Protein AF-A0A7S4DJR7-F1 (afdb_monomer_lite)

pLDDT: mean 87.4, std 15.05, range [37.25, 98.75]

Foldseek 3Di:
DVCLQPFLLVQFLAADALADWDPVQVVCVVQWAFWKAALVGDIDFDDDFRFFQDWDADPPPGGIFGDRPSDGDPSMGRAVCQDRGTRTTHNDDIPTDGFDQAAFLVVNLVCLQDADQLGTNLLSLLSLLVSLVSNLNNLVVQVVVDPCSLVVSLVSNQSRDDVVRDDDDSVCRNVRSVSNNVSSLVSNCVVLVDDNLLSVLLSVQLVCQVVVHDLVFPQDADPPQDPDDQPDDPPDPYNNDPVSSSSVSSCSCRRRNCSARPNVCNVVSSVVSCCVPPDDPPPPPPPPPDDD

Structure (mmCIF, N/CA/C/O backbone):
data_AF-A0A7S4DJR7-F1
#
_entry.id   AF-A0A7S4DJR7-F1
#
loop_
_atom_site.group_PDB
_atom_site.id
_atom_site.type_symbol
_atom_site.label_atom_id
_atom_site.label_alt_id
_atom_site.label_comp_id
_atom_site.label_asym_id
_atom_site.label_entity_id
_atom_site.label_seq_id
_atom_site.pdbx_PDB_ins_code
_atom_site.Cartn_x
_atom_site.Cartn_y
_atom_site.Cartn_z
_atom_site.occupancy
_atom_site.B_iso_or_equiv
_atom_site.auth_seq_id
_atom_site.auth_comp_id
_atom_site.auth_asym_id
_atom_site.auth_atom_id
_atom_site.pdbx_PDB_model_num
ATOM 1 N N . MET A 1 1 ? -0.165 -0.117 -12.582 1.00 87.81 1 MET A N 1
ATOM 2 C CA . MET A 1 1 ? 1.166 -0.100 -13.232 1.00 87.81 1 MET A CA 1
ATOM 3 C C . MET A 1 1 ? 1.195 0.709 -14.528 1.00 87.81 1 MET A C 1
ATOM 5 O O . MET A 1 1 ? 1.863 1.728 -14.527 1.00 87.81 1 MET A O 1
ATOM 9 N N . ARG A 1 2 ? 0.428 0.382 -15.587 1.00 90.50 2 ARG A N 1
ATOM 10 C CA . ARG A 1 2 ? 0.416 1.178 -16.845 1.00 90.50 2 ARG A CA 1
ATOM 11 C C . ARG A 1 2 ? 0.234 2.692 -16.640 1.00 90.50 2 ARG A C 1
ATOM 13 O O . ARG A 1 2 ? 0.967 3.467 -17.237 1.00 90.50 2 ARG A O 1
ATOM 20 N N . ARG A 1 3 ? -0.719 3.109 -15.795 1.00 91.31 3 ARG A N 1
ATOM 21 C CA . ARG A 1 3 ? -0.918 4.533 -15.463 1.00 91.31 3 ARG A CA 1
ATOM 22 C C . ARG A 1 3 ? 0.276 5.139 -14.725 1.00 91.31 3 ARG A C 1
ATOM 24 O O . ARG A 1 3 ? 0.690 6.219 -15.092 1.00 91.31 3 ARG A O 1
ATOM 31 N N . ALA A 1 4 ? 0.881 4.430 -13.773 1.00 93.12 4 ALA A N 1
ATOM 32 C CA . ALA A 1 4 ? 2.083 4.913 -13.084 1.00 93.12 4 ALA A CA 1
ATOM 33 C C . ALA A 1 4 ? 3.250 5.171 -14.058 1.00 93.12 4 ALA A C 1
ATOM 35 O O . ALA A 1 4 ? 3.977 6.139 -13.886 1.00 93.12 4 ALA A O 1
ATOM 36 N N . LEU A 1 5 ? 3.378 4.342 -15.102 1.00 94.12 5 LEU A N 1
ATOM 37 C CA . LEU A 1 5 ? 4.383 4.508 -16.154 1.00 94.12 5 LEU A CA 1
ATOM 38 C C . LEU A 1 5 ? 4.066 5.672 -17.108 1.00 94.12 5 LEU A C 1
ATOM 40 O O . LEU A 1 5 ? 4.930 6.495 -17.382 1.00 94.12 5 LEU A O 1
ATOM 44 N N . LEU A 1 6 ? 2.847 5.704 -17.659 1.00 92.81 6 LEU A N 1
ATOM 45 C CA . LEU A 1 6 ? 2.510 6.559 -18.809 1.00 92.81 6 LEU A CA 1
ATOM 46 C C . LEU A 1 6 ? 1.798 7.868 -18.440 1.00 92.81 6 LEU A C 1
ATOM 48 O O . LEU A 1 6 ? 1.832 8.812 -19.220 1.00 92.81 6 LEU A O 1
ATOM 52 N N . ALA A 1 7 ? 1.098 7.904 -17.307 1.00 92.31 7 ALA A N 1
ATOM 53 C CA . ALA A 1 7 ? 0.258 9.024 -16.883 1.00 92.31 7 ALA A CA 1
ATOM 54 C C . ALA A 1 7 ? 0.074 9.022 -15.347 1.00 92.31 7 ALA A C 1
ATOM 56 O O . ALA A 1 7 ? -1.042 8.812 -14.859 1.00 92.31 7 ALA A O 1
ATOM 57 N N . PRO A 1 8 ? 1.153 9.193 -14.555 1.00 93.44 8 PRO A N 1
ATOM 58 C CA . PRO A 1 8 ? 1.100 9.033 -13.098 1.00 93.44 8 PRO A CA 1
ATOM 59 C C . PRO A 1 8 ? 0.106 9.990 -12.424 1.00 93.44 8 PRO A C 1
ATOM 61 O O . PRO A 1 8 ? -0.529 9.608 -11.445 1.00 93.44 8 PRO A O 1
ATOM 64 N N . GLY A 1 9 ? -0.115 11.180 -12.990 1.00 92.00 9 GLY A N 1
ATOM 65 C CA . GLY A 1 9 ? -1.105 12.142 -12.493 1.00 92.00 9 GLY A CA 1
ATOM 66 C C . GLY A 1 9 ? -2.555 11.643 -12.521 1.00 92.00 9 GLY A C 1
ATOM 67 O O . GLY A 1 9 ? -3.356 12.073 -11.697 1.00 92.00 9 GLY A O 1
ATOM 68 N N . GLU A 1 10 ? -2.902 10.678 -13.383 1.00 91.50 10 GLU A N 1
ATOM 69 C CA . GLU A 1 10 ? -4.239 10.049 -13.395 1.00 91.50 10 GLU A CA 1
ATOM 70 C C . GLU A 1 10 ? -4.505 9.153 -12.172 1.00 91.50 10 GLU A C 1
ATOM 72 O O . GLU A 1 10 ? -5.607 8.620 -12.017 1.00 91.50 10 GLU A O 1
ATOM 77 N N . LEU A 1 11 ? -3.491 8.921 -11.333 1.00 92.12 11 LEU A N 1
ATOM 78 C CA . LEU A 1 11 ? -3.620 8.196 -10.070 1.00 92.12 11 LEU A CA 1
ATOM 79 C C . LEU A 1 11 ? -3.860 9.132 -8.875 1.00 92.12 11 LEU A C 1
ATOM 81 O O . LEU A 1 11 ? -4.014 8.643 -7.758 1.00 92.12 11 LEU A O 1
ATOM 85 N N . ALA A 1 12 ? -3.915 10.450 -9.084 1.00 93.81 12 ALA A N 1
ATOM 86 C CA . ALA A 1 12 ? -4.253 11.394 -8.026 1.00 93.81 12 ALA A CA 1
ATOM 87 C C . ALA A 1 12 ? -5.639 11.089 -7.428 1.00 93.81 12 ALA A C 1
ATOM 89 O O . ALA A 1 12 ? -6.604 10.807 -8.139 1.00 93.81 12 ALA A O 1
ATOM 90 N N . GLY A 1 13 ? -5.730 11.125 -6.102 1.00 92.44 13 GLY A N 1
ATOM 91 C CA . GLY A 1 13 ? -6.912 10.760 -5.323 1.00 92.44 13 GLY A CA 1
ATOM 92 C C . GLY A 1 13 ? -7.153 9.251 -5.190 1.00 92.44 13 GLY A C 1
ATOM 93 O O . GLY A 1 13 ? -8.129 8.853 -4.550 1.00 92.44 13 GLY A O 1
ATOM 94 N N . ALA A 1 14 ? -6.303 8.397 -5.763 1.00 93.19 14 ALA A N 1
ATOM 95 C CA . ALA A 1 14 ? -6.476 6.951 -5.698 1.00 93.19 14 ALA A CA 1
ATOM 96 C C . ALA A 1 14 ? -5.897 6.350 -4.406 1.00 93.19 14 ALA A C 1
ATOM 98 O O . ALA A 1 14 ? -4.896 6.815 -3.872 1.00 93.19 14 ALA A O 1
ATOM 99 N N . TYR A 1 15 ? -6.478 5.248 -3.950 1.00 93.75 15 TYR A N 1
ATOM 100 C CA . TYR A 1 15 ? -5.905 4.335 -2.969 1.00 93.75 15 TYR A CA 1
ATOM 101 C C . TYR A 1 15 ? -4.859 3.454 -3.655 1.00 93.75 15 TYR A C 1
ATOM 103 O O . TYR A 1 15 ? -5.161 2.375 -4.167 1.00 93.75 15 TYR A O 1
ATOM 111 N N . VAL A 1 16 ? -3.616 3.932 -3.711 1.00 95.06 16 VAL A N 1
ATOM 112 C CA . VAL A 1 16 ? -2.513 3.202 -4.350 1.00 95.06 16 VAL A CA 1
ATOM 113 C C . VAL A 1 16 ? -2.258 1.881 -3.594 1.00 95.06 16 VAL A C 1
ATOM 115 O O . VAL A 1 16 ? -2.338 1.862 -2.361 1.00 95.06 16 VAL A O 1
ATOM 118 N N . PRO A 1 17 ? -1.974 0.754 -4.281 1.00 94.75 17 PRO A N 1
ATOM 119 C CA . PRO A 1 17 ? -1.711 -0.515 -3.610 1.00 94.75 17 PRO A CA 1
ATOM 120 C C . PRO A 1 17 ? -0.482 -0.422 -2.711 1.00 94.75 17 PRO A C 1
ATOM 122 O O . PRO A 1 17 ? 0.442 0.342 -2.985 1.00 94.75 17 PRO A O 1
ATOM 125 N N . THR A 1 18 ? -0.444 -1.242 -1.666 1.00 96.12 18 THR A N 1
ATOM 126 C CA . THR A 1 18 ? 0.628 -1.343 -0.659 1.00 96.12 18 THR A CA 1
ATOM 127 C C . THR A 1 18 ? 0.881 -0.089 0.178 1.00 96.12 18 THR A C 1
ATOM 129 O O . THR A 1 18 ? 1.842 -0.058 0.951 1.00 96.12 18 THR A O 1
ATOM 132 N N . MET A 1 19 ? 0.020 0.923 0.051 1.00 96.31 19 MET A N 1
ATOM 133 C CA . MET A 1 19 ? -0.000 2.057 0.970 1.00 96.31 19 MET A CA 1
ATOM 134 C C . MET A 1 19 ? -0.631 1.649 2.311 1.00 96.31 19 MET A C 1
ATOM 136 O O . MET A 1 19 ? -1.427 0.693 2.335 1.00 96.31 19 MET A O 1
ATOM 140 N N . PRO A 1 20 ? -0.296 2.352 3.409 1.00 92.94 20 PRO A N 1
ATOM 141 C CA . PRO A 1 20 ? -0.935 2.162 4.707 1.00 92.94 20 PRO A CA 1
ATOM 142 C C . PRO A 1 20 ? -2.468 2.268 4.653 1.00 92.94 20 PRO A C 1
ATOM 144 O O . PRO A 1 20 ? -3.057 2.828 3.724 1.00 92.94 20 PRO A O 1
ATOM 147 N N . GLU A 1 21 ? -3.119 1.692 5.656 1.00 89.56 21 GLU A N 1
ATOM 148 C CA . GLU A 1 21 ? -4.566 1.766 5.865 1.00 89.56 21 GLU A CA 1
ATOM 149 C C . GLU A 1 21 ? -4.873 2.196 7.299 1.00 89.56 21 GLU A C 1
ATOM 151 O O . GLU A 1 21 ? -3.994 2.142 8.163 1.00 89.56 21 GLU A O 1
ATOM 156 N N . ASP A 1 22 ? -6.109 2.621 7.553 1.00 90.06 22 ASP A N 1
ATOM 157 C CA . ASP A 1 22 ? -6.560 2.919 8.910 1.00 90.06 22 ASP A CA 1
ATOM 158 C C . ASP A 1 22 ? -6.580 1.625 9.742 1.00 90.06 22 ASP A C 1
ATOM 160 O O . ASP A 1 22 ? -7.409 0.734 9.539 1.00 90.06 22 ASP A O 1
ATOM 164 N N . LEU A 1 23 ? -5.653 1.530 10.699 1.00 86.56 23 LEU A N 1
ATOM 165 C CA . LEU A 1 23 ? -5.504 0.364 11.567 1.00 86.56 23 LEU A CA 1
ATOM 166 C C . LEU A 1 23 ? -6.761 0.084 12.397 1.00 86.56 23 LEU A C 1
ATOM 168 O O . LEU A 1 23 ? -7.072 -1.082 12.632 1.00 86.56 23 LEU A O 1
ATOM 172 N N . ALA A 1 24 ? -7.506 1.114 12.811 1.00 86.56 24 ALA A N 1
ATOM 173 C CA . ALA A 1 24 ? -8.742 0.929 13.564 1.00 86.56 24 ALA A CA 1
ATOM 174 C C . ALA A 1 24 ? -9.834 0.334 12.668 1.00 86.56 24 ALA A C 1
ATOM 176 O O . ALA A 1 24 ? -10.533 -0.600 13.068 1.00 86.56 24 ALA A O 1
ATOM 177 N N . LYS A 1 25 ? -9.940 0.812 11.421 1.00 88.94 25 LYS A N 1
ATOM 178 C CA . LYS A 1 25 ? -10.882 0.250 10.446 1.00 88.94 25 LYS A CA 1
ATOM 179 C C . LYS A 1 25 ? -10.533 -1.193 10.073 1.00 88.94 25 LYS A C 1
ATOM 181 O O . LYS A 1 25 ? -11.422 -2.048 10.002 1.00 88.94 25 LYS A O 1
ATOM 186 N N . MET A 1 26 ? -9.247 -1.474 9.876 1.00 85.69 26 MET A N 1
ATOM 187 C CA . MET A 1 26 ? -8.741 -2.823 9.629 1.00 85.69 26 MET A CA 1
ATOM 188 C C . MET A 1 26 ? -9.075 -3.752 10.803 1.00 85.69 26 MET A C 1
ATOM 190 O O . MET A 1 26 ? -9.702 -4.793 10.606 1.00 85.69 26 MET A O 1
ATOM 194 N N . ALA A 1 27 ? -8.768 -3.334 12.033 1.00 86.25 27 ALA A N 1
ATOM 195 C CA . ALA A 1 27 ? -9.058 -4.108 13.235 1.00 86.25 27 ALA A CA 1
ATOM 196 C C . ALA A 1 27 ? -10.566 -4.352 13.420 1.00 86.25 27 ALA A C 1
ATOM 198 O O . ALA A 1 27 ? -10.966 -5.467 13.750 1.00 86.25 27 ALA A O 1
ATOM 199 N N . GLN A 1 28 ? -11.421 -3.362 13.134 1.00 87.75 28 GLN A N 1
ATOM 200 C CA . GLN A 1 28 ? -12.876 -3.543 13.135 1.00 87.75 28 GLN A CA 1
ATOM 201 C C . GLN A 1 28 ? -13.329 -4.612 12.136 1.00 87.75 28 GLN A C 1
ATOM 203 O O . GLN A 1 28 ? -14.254 -5.362 12.430 1.00 87.75 28 GLN A O 1
ATOM 208 N N . THR A 1 29 ? -12.715 -4.689 10.957 1.00 82.81 29 THR A N 1
ATOM 209 C CA . THR A 1 29 ? -13.115 -5.666 9.931 1.00 82.81 29 THR A CA 1
ATOM 210 C C . THR A 1 29 ? -12.884 -7.104 10.402 1.00 82.81 29 THR A C 1
ATOM 212 O O . THR A 1 29 ? -13.631 -8.003 10.026 1.00 82.81 29 THR A O 1
ATOM 215 N N . VAL A 1 30 ? -11.885 -7.314 11.265 1.00 81.62 30 VAL A N 1
ATOM 216 C CA . VAL A 1 30 ? -11.555 -8.628 11.834 1.00 81.62 30 VAL A CA 1
ATOM 217 C C . VAL A 1 30 ? -12.320 -8.903 13.132 1.00 81.62 30 VAL A C 1
ATOM 219 O O . VAL A 1 30 ? -12.843 -9.998 13.315 1.00 81.62 30 VAL A O 1
ATOM 222 N N . MET A 1 31 ? -12.381 -7.929 14.043 1.00 84.19 31 MET A N 1
ATOM 223 C CA . MET A 1 31 ? -12.951 -8.116 15.386 1.00 84.19 31 MET A CA 1
ATOM 224 C C . MET A 1 31 ? -14.456 -7.829 15.458 1.00 84.19 31 MET A C 1
ATOM 226 O O . MET A 1 31 ? -15.143 -8.345 16.336 1.00 84.19 31 MET A O 1
ATOM 230 N N . GLY A 1 32 ? -14.981 -7.002 14.552 1.00 83.19 32 GLY A N 1
ATOM 231 C CA . GLY A 1 32 ? -16.346 -6.493 14.609 1.00 83.19 32 GLY A CA 1
ATOM 232 C C . GLY A 1 32 ? -16.602 -5.649 15.860 1.00 83.19 32 GLY A C 1
ATOM 233 O O . GLY A 1 32 ? -15.772 -4.831 16.265 1.00 83.19 32 GLY A O 1
ATOM 234 N N . GLY A 1 33 ? -17.782 -5.850 16.449 1.00 85.00 33 GLY A N 1
ATOM 235 C CA . GLY A 1 33 ? -18.175 -5.314 17.752 1.00 85.00 33 GLY A CA 1
ATOM 236 C C . GLY A 1 33 ? -18.297 -3.792 17.825 1.00 85.00 33 GLY A C 1
ATOM 237 O O . GLY A 1 33 ? -18.551 -3.107 16.825 1.00 85.00 33 GLY A O 1
ATOM 238 N N . ARG A 1 34 ? -18.195 -3.267 19.048 1.00 92.12 34 ARG A N 1
ATOM 239 C CA . ARG A 1 34 ? -18.500 -1.870 19.350 1.00 92.12 34 ARG A CA 1
ATOM 240 C C . ARG A 1 34 ? -17.235 -1.078 19.638 1.00 92.12 34 ARG A C 1
ATOM 242 O O . ARG A 1 34 ? -16.333 -1.541 20.331 1.00 92.12 34 ARG A O 1
ATOM 249 N N . TRP A 1 35 ? -17.184 0.118 19.071 1.00 94.50 35 TRP A N 1
ATOM 250 C CA . TRP A 1 35 ? -16.029 1.000 19.123 1.00 94.50 35 TRP A CA 1
ATOM 251 C C . TRP A 1 35 ? -16.440 2.360 19.671 1.00 94.50 35 TRP A C 1
ATOM 253 O O . TRP A 1 35 ? -17.511 2.879 19.348 1.00 94.50 35 TRP A O 1
ATOM 263 N N . TYR A 1 36 ? -15.561 2.931 20.481 1.00 95.38 36 TYR A N 1
ATOM 264 C CA . TYR A 1 36 ? -15.743 4.199 21.175 1.00 95.38 36 TYR A CA 1
ATOM 265 C C . TYR A 1 36 ? -14.505 5.068 20.978 1.00 95.38 36 TYR A C 1
ATOM 267 O O . TYR A 1 36 ? -13.443 4.556 20.637 1.00 95.38 36 TYR A O 1
ATOM 275 N N . ASN A 1 37 ? -14.623 6.371 21.213 1.00 96.50 37 ASN A N 1
ATOM 276 C CA . ASN A 1 37 ? -13.479 7.277 21.235 1.00 96.50 37 ASN A CA 1
ATOM 277 C C . ASN A 1 37 ? -13.208 7.755 22.656 1.00 96.50 37 ASN A C 1
ATOM 279 O O . ASN A 1 37 ? -14.133 8.098 23.398 1.00 96.50 37 ASN A O 1
ATOM 283 N N . CYS A 1 38 ? -11.927 7.836 23.008 1.00 97.06 38 CYS A N 1
ATOM 284 C CA . CYS A 1 38 ? -11.507 8.558 24.202 1.00 97.06 38 CYS A CA 1
ATOM 285 C C . CYS A 1 38 ? -11.793 10.070 24.048 1.00 97.06 38 CYS A C 1
ATOM 287 O O . CYS A 1 38 ? -12.076 10.532 22.935 1.00 97.06 38 CYS A O 1
ATOM 289 N N . PRO A 1 39 ? -11.645 10.879 25.114 1.00 97.38 39 PRO A N 1
ATOM 290 C CA . PRO A 1 39 ? -11.901 12.324 25.057 1.00 97.38 39 PRO A CA 1
ATOM 291 C C . PRO A 1 39 ? -11.034 13.071 24.027 1.00 97.38 39 PRO A C 1
ATOM 293 O O . PRO A 1 39 ? -11.404 14.145 23.564 1.00 97.38 39 PRO A O 1
ATOM 296 N N . ASN A 1 40 ? -9.890 12.487 23.650 1.00 96.62 40 ASN A N 1
ATOM 297 C CA . ASN A 1 40 ? -8.955 13.029 22.663 1.00 96.62 40 ASN A CA 1
ATOM 298 C C . ASN A 1 40 ? -9.160 12.463 21.242 1.00 96.62 40 ASN A C 1
ATOM 300 O O . ASN A 1 40 ? -8.400 12.801 20.342 1.00 96.62 40 ASN A O 1
ATOM 304 N N . GLY A 1 41 ? -10.167 11.609 21.020 1.00 93.56 41 GLY A N 1
ATOM 305 C CA . GLY A 1 41 ? -10.524 11.102 19.689 1.00 93.56 41 GLY A CA 1
ATOM 306 C C . GLY A 1 41 ? -9.819 9.817 19.237 1.00 93.56 41 GLY A C 1
ATOM 307 O O . GLY A 1 41 ? -10.002 9.418 18.087 1.00 93.56 41 GLY A O 1
ATOM 308 N N . HIS A 1 42 ? -9.046 9.157 20.105 1.00 93.44 42 HIS A N 1
ATOM 309 C CA . HIS A 1 42 ? -8.429 7.862 19.796 1.00 93.44 42 HIS A CA 1
ATOM 310 C C . HIS A 1 42 ? -9.455 6.724 19.935 1.00 93.44 42 HIS A C 1
ATOM 312 O O . HIS A 1 42 ? -10.084 6.616 21.000 1.00 93.44 42 HIS A O 1
ATOM 318 N N . PRO A 1 43 ? -9.630 5.878 18.904 1.00 93.50 43 PRO A N 1
ATOM 319 C CA . PRO A 1 43 ? -10.603 4.798 18.931 1.00 93.50 43 PRO A CA 1
ATOM 320 C C . PRO A 1 43 ? -10.139 3.646 19.824 1.00 93.50 43 PRO A C 1
ATOM 322 O O . PRO A 1 43 ? -8.978 3.244 19.798 1.00 93.50 43 PRO A O 1
ATOM 325 N N . TYR A 1 44 ? -11.067 3.065 20.578 1.00 93.94 44 TYR A N 1
ATOM 326 C CA . TYR A 1 44 ? -10.845 1.848 21.347 1.00 93.94 44 TYR A CA 1
ATOM 327 C C . TYR A 1 44 ? -12.019 0.878 21.201 1.00 93.94 44 TYR A C 1
ATOM 329 O O . TYR A 1 44 ? -13.164 1.261 20.943 1.00 93.94 44 TYR A O 1
ATOM 337 N N . TYR A 1 45 ? -11.700 -0.402 21.351 1.00 93.06 45 TYR A N 1
ATOM 338 C CA . TYR A 1 45 ? -12.619 -1.512 21.150 1.00 93.06 45 TYR A CA 1
ATOM 339 C C . TYR A 1 45 ? -13.208 -1.996 22.479 1.00 93.06 45 TYR A C 1
ATOM 341 O O . TYR A 1 45 ? -12.492 -2.098 23.475 1.00 93.06 45 TYR A O 1
ATOM 349 N N . VAL A 1 46 ? -14.503 -2.319 22.480 1.00 92.56 46 VAL A N 1
ATOM 350 C CA . VAL A 1 46 ? -15.192 -2.995 23.586 1.00 92.56 46 VAL A CA 1
ATOM 351 C C . VAL A 1 46 ? -15.819 -4.278 23.051 1.00 92.56 46 VAL A C 1
ATOM 353 O O . VAL A 1 46 ? -16.616 -4.261 22.109 1.00 92.56 46 VAL A O 1
ATOM 356 N N . ASP A 1 47 ? -15.444 -5.393 23.666 1.00 85.25 47 ASP A N 1
ATOM 357 C CA . ASP A 1 47 ? -15.834 -6.737 23.265 1.00 85.25 47 ASP A CA 1
ATOM 358 C C . ASP A 1 47 ? -17.199 -7.165 23.843 1.00 85.25 47 ASP A C 1
ATOM 360 O O . ASP A 1 47 ? -17.979 -6.362 24.370 1.00 85.25 47 ASP A O 1
ATOM 364 N N . LEU A 1 48 ? -17.513 -8.459 23.710 1.00 85.12 48 LEU A N 1
ATOM 365 C CA . LEU A 1 48 ? -18.690 -9.108 24.292 1.00 85.12 48 LEU A CA 1
ATOM 366 C C . LEU A 1 48 ? -20.006 -8.405 23.918 1.00 85.12 48 LEU A C 1
ATOM 368 O O . LEU A 1 48 ? -20.416 -8.407 22.760 1.00 85.12 48 LEU A O 1
ATOM 372 N N . CYS A 1 49 ? -20.684 -7.820 24.907 1.00 89.69 49 CYS A N 1
ATOM 373 C CA . CYS A 1 49 ? -21.966 -7.151 24.728 1.00 89.69 49 CYS A CA 1
ATOM 374 C C . CYS A 1 49 ? -21.847 -5.742 24.128 1.00 89.69 49 CYS A C 1
ATOM 376 O O . CYS A 1 49 ? -22.864 -5.068 23.938 1.00 89.69 49 CYS A O 1
ATOM 378 N N . GLY A 1 50 ? -20.621 -5.286 23.858 1.00 90.50 50 GLY A N 1
ATOM 379 C CA . GLY A 1 50 ? -20.312 -3.993 23.264 1.00 90.50 50 GLY A CA 1
ATOM 380 C C . GLY A 1 50 ? -20.458 -2.812 24.218 1.00 90.50 50 GLY A C 1
ATOM 381 O O . GLY A 1 50 ? -20.339 -1.682 23.771 1.00 90.50 50 GLY A O 1
ATOM 382 N N . ARG A 1 51 ? -20.725 -3.026 25.512 1.00 94.06 51 ARG A N 1
ATOM 383 C CA . ARG A 1 51 ? -20.868 -1.944 26.497 1.00 94.06 51 ARG A CA 1
ATOM 384 C C . ARG A 1 51 ? -19.789 -2.033 27.578 1.00 94.06 51 ARG A C 1
ATOM 386 O O . ARG A 1 51 ? -19.553 -3.124 28.094 1.00 94.06 51 ARG A O 1
ATOM 393 N N . PRO A 1 52 ? -19.159 -0.909 27.952 1.00 93.88 52 PRO A N 1
ATOM 394 C CA . PRO A 1 52 ? -18.001 -0.932 28.832 1.00 93.88 52 PRO A CA 1
ATOM 395 C C . PRO A 1 52 ? -18.389 -1.197 30.291 1.00 93.88 52 PRO A C 1
ATOM 397 O O . PRO A 1 52 ? -19.273 -0.549 30.848 1.00 93.88 52 PRO A O 1
ATOM 400 N N . THR A 1 53 ? -17.704 -2.149 30.918 1.00 95.12 53 THR A N 1
ATOM 401 C CA . THR A 1 53 ? -17.892 -2.535 32.329 1.00 95.12 53 THR A CA 1
ATOM 402 C C . THR A 1 53 ? -16.660 -2.274 33.189 1.00 95.12 53 THR A C 1
ATOM 404 O O . THR A 1 53 ? -16.726 -2.414 34.409 1.00 95.12 53 THR A O 1
ATOM 407 N N . VAL A 1 54 ? -15.548 -1.896 32.556 1.00 94.94 54 VAL A N 1
ATOM 408 C CA . VAL A 1 54 ? -14.275 -1.583 33.199 1.00 94.94 54 VAL A CA 1
ATOM 409 C C . VAL A 1 54 ? -13.734 -0.264 32.646 1.00 94.94 54 VAL A C 1
ATOM 411 O O . VAL A 1 54 ? -13.898 0.043 31.461 1.00 94.94 54 VAL A O 1
ATOM 414 N N . VAL A 1 55 ? -13.070 0.503 33.511 1.00 97.44 55 VAL A N 1
ATOM 415 C CA . VAL A 1 55 ? -12.308 1.701 33.141 1.00 97.44 55 VAL A CA 1
ATOM 416 C C . VAL A 1 55 ? -10.839 1.327 32.939 1.00 97.44 55 VAL A C 1
ATOM 418 O O . VAL A 1 55 ? -10.254 0.623 33.763 1.00 97.44 55 VAL A O 1
ATOM 421 N N . GLN A 1 56 ? -10.246 1.796 31.844 1.00 96.75 56 GLN A N 1
ATOM 422 C CA . GLN A 1 56 ? -8.833 1.611 31.503 1.00 96.75 56 GLN A CA 1
ATOM 423 C C . GLN A 1 56 ? -8.207 2.925 31.024 1.00 96.75 56 GLN A C 1
ATOM 425 O O . GLN A 1 56 ? -8.881 3.947 30.952 1.00 96.75 56 GLN A O 1
ATOM 430 N N . GLN A 1 57 ? -6.914 2.896 30.699 1.00 97.94 57 GLN A N 1
ATOM 431 C CA . GLN A 1 57 ? -6.195 4.039 30.139 1.00 97.94 57 GLN A CA 1
ATOM 432 C C . GLN A 1 57 ? -6.057 3.906 28.625 1.00 97.94 57 GLN A C 1
ATOM 434 O O . GLN A 1 57 ? -5.705 2.840 28.118 1.00 97.94 57 GLN A O 1
ATOM 439 N N . CYS A 1 58 ? -6.300 4.998 27.902 1.00 96.81 58 CYS A N 1
ATOM 440 C CA . CYS A 1 58 ? -6.056 5.072 26.468 1.00 96.81 58 CYS A CA 1
ATOM 441 C C . CYS A 1 58 ? -4.574 4.808 26.167 1.00 96.81 58 CYS A C 1
ATOM 443 O O . CYS A 1 58 ? -3.702 5.490 26.706 1.00 96.81 58 CYS A O 1
ATOM 445 N N . ALA A 1 59 ? -4.294 3.868 25.261 1.00 93.69 59 ALA A N 1
ATOM 446 C CA . ALA A 1 59 ? -2.928 3.493 24.894 1.00 93.69 59 ALA A CA 1
ATOM 447 C C . ALA A 1 59 ? -2.130 4.628 24.222 1.00 93.69 59 ALA A C 1
ATOM 449 O O . ALA A 1 59 ? -0.903 4.606 24.254 1.00 93.69 59 ALA A O 1
ATOM 450 N N . GLU A 1 60 ? -2.811 5.614 23.630 1.00 94.50 60 GLU A N 1
ATOM 451 C CA . GLU A 1 60 ? -2.175 6.717 22.898 1.00 94.50 60 GLU A CA 1
ATOM 452 C C . GLU A 1 60 ? -1.960 7.966 23.764 1.00 94.50 60 GLU A C 1
ATOM 454 O O . GLU A 1 60 ? -0.904 8.587 23.697 1.00 94.50 60 GLU A O 1
ATOM 459 N N . CYS A 1 61 ? -2.941 8.348 24.591 1.00 97.25 61 CYS A N 1
ATOM 460 C CA . CYS A 1 61 ? -2.889 9.607 25.350 1.00 97.25 61 CYS A CA 1
ATOM 461 C C . CYS A 1 61 ? -3.022 9.466 26.869 1.00 97.25 61 CYS A C 1
ATOM 463 O O . CYS A 1 61 ? -2.924 10.473 27.567 1.00 97.25 61 CYS A O 1
ATOM 465 N N . GLY A 1 62 ? -3.268 8.260 27.386 1.00 97.31 62 GLY A N 1
ATOM 466 C CA . GLY A 1 62 ? -3.403 8.019 28.824 1.00 97.31 62 GLY A CA 1
ATOM 467 C C . GLY A 1 62 ? -4.616 8.687 29.476 1.00 97.31 62 GLY A C 1
ATOM 468 O O . GLY A 1 62 ? -4.582 8.943 30.672 1.00 97.31 62 GLY A O 1
ATOM 469 N N . ALA A 1 63 ? -5.652 9.030 28.704 1.00 98.00 63 ALA A N 1
ATOM 470 C CA . ALA A 1 63 ? -6.938 9.460 29.249 1.00 98.00 63 ALA A CA 1
ATOM 471 C C . ALA A 1 63 ? -7.796 8.249 29.654 1.00 98.00 63 ALA A C 1
ATOM 473 O O . ALA A 1 63 ? -7.714 7.202 29.005 1.00 98.00 63 ALA A O 1
ATOM 474 N N . ASP A 1 64 ? -8.669 8.425 30.650 1.00 98.31 64 ASP A N 1
ATOM 475 C CA . ASP A 1 64 ? -9.620 7.394 31.074 1.00 98.31 64 ASP A CA 1
ATOM 476 C C . ASP A 1 64 ? -10.575 7.011 29.932 1.00 98.31 64 ASP A C 1
ATOM 478 O O . ASP A 1 64 ? -11.233 7.863 29.318 1.00 98.31 64 ASP A O 1
ATOM 482 N N . ILE A 1 65 ? -10.671 5.707 29.675 1.00 98.19 65 ILE A N 1
ATOM 483 C CA . ILE A 1 65 ? -11.558 5.100 28.683 1.00 98.19 65 ILE A CA 1
ATOM 484 C C . ILE A 1 65 ? -12.440 4.019 29.296 1.00 98.19 65 ILE A C 1
ATOM 486 O O . ILE A 1 65 ? -12.107 3.433 30.325 1.00 98.19 65 ILE A O 1
ATOM 490 N N . GLY A 1 66 ? -13.553 3.711 28.633 1.00 96.50 66 GLY A N 1
ATOM 491 C CA . GLY A 1 66 ? -14.454 2.642 29.055 1.00 96.50 66 GLY A CA 1
ATOM 492 C C . GLY A 1 66 ? -15.596 3.154 29.924 1.00 96.50 66 GLY A C 1
ATOM 493 O O . GLY A 1 66 ? -16.309 4.072 29.522 1.00 96.50 66 GLY A O 1
ATOM 494 N N . GLY A 1 67 ? -15.845 2.505 31.060 1.00 96.38 67 GLY A N 1
ATOM 495 C CA . GLY A 1 67 ? -17.083 2.710 31.811 1.00 96.38 67 GLY A CA 1
ATOM 496 C C . GLY A 1 67 ? -17.336 1.672 32.897 1.00 96.38 67 GLY A C 1
ATOM 497 O O . GLY A 1 67 ? -16.556 0.741 33.055 1.00 96.38 67 GLY A O 1
ATOM 498 N N . THR A 1 68 ? -18.426 1.817 33.646 1.00 96.12 68 THR A N 1
ATOM 499 C CA . THR A 1 68 ? -18.842 0.871 34.696 1.00 96.12 68 THR A CA 1
ATOM 500 C C . THR A 1 68 ? -20.321 0.540 34.560 1.00 96.12 68 THR A C 1
ATOM 502 O O . THR A 1 68 ? -21.109 1.354 34.082 1.00 96.12 68 THR A O 1
ATOM 505 N N . ASP A 1 69 ? -20.722 -0.670 34.956 1.00 94.56 69 ASP A N 1
ATOM 506 C CA . ASP A 1 69 ? -22.118 -1.131 34.876 1.00 94.56 69 ASP A CA 1
ATOM 507 C C . ASP A 1 69 ? -22.747 -0.962 33.480 1.00 94.56 69 ASP A C 1
ATOM 509 O O . ASP A 1 69 ? -23.927 -0.640 33.336 1.00 94.56 69 ASP A O 1
ATOM 513 N N . HIS A 1 70 ? -21.947 -1.201 32.433 1.00 95.06 70 HIS A N 1
ATOM 514 C CA . HIS A 1 70 ? -22.292 -1.009 31.020 1.00 95.06 70 HIS A CA 1
ATOM 515 C C . HIS A 1 70 ? -22.460 0.465 30.601 1.00 95.06 70 HIS A C 1
ATOM 517 O O . HIS A 1 70 ? -22.825 0.749 29.458 1.00 95.06 70 HIS A O 1
ATOM 523 N N . ASN A 1 71 ? -22.208 1.428 31.482 1.00 94.69 71 ASN A N 1
ATOM 524 C CA . ASN A 1 71 ? -22.345 2.852 31.198 1.00 94.69 71 ASN A CA 1
ATOM 525 C C . ASN A 1 71 ? -20.997 3.436 30.789 1.00 94.69 71 ASN A C 1
ATOM 527 O O . ASN A 1 71 ? -20.031 3.364 31.543 1.00 94.69 71 ASN A O 1
ATOM 531 N N . LEU A 1 72 ? -20.958 4.011 29.587 1.00 96.88 72 LEU A N 1
ATOM 532 C CA . LEU A 1 72 ? -19.802 4.727 29.060 1.00 96.88 72 LEU A CA 1
ATOM 533 C C . LEU A 1 72 ? -19.479 5.930 29.956 1.00 96.88 72 LEU A C 1
ATOM 535 O O . LEU A 1 72 ? -20.393 6.622 30.404 1.00 96.88 72 LEU A O 1
ATOM 539 N N . LEU A 1 73 ? -18.192 6.191 30.187 1.00 97.75 73 LEU A N 1
ATOM 540 C CA . LEU A 1 73 ? -17.754 7.434 30.819 1.00 97.75 73 LEU A CA 1
ATOM 541 C C . LEU A 1 73 ? -18.265 8.639 30.018 1.00 97.75 73 LEU A C 1
ATOM 543 O O . LEU A 1 73 ? -18.139 8.667 28.799 1.00 97.75 73 LEU A O 1
ATOM 547 N N . GLU A 1 74 ? -18.778 9.664 30.697 1.00 96.50 74 GLU A N 1
ATOM 548 C CA . GLU A 1 74 ? -19.364 10.851 30.045 1.00 96.50 74 GLU A CA 1
ATOM 549 C C . GLU A 1 74 ? -18.377 11.611 29.146 1.00 96.50 74 GLU A C 1
ATOM 551 O O . GLU A 1 74 ? -18.774 12.317 28.224 1.00 96.50 74 GLU A O 1
ATOM 556 N N . THR A 1 75 ? -17.078 11.463 29.409 1.00 97.31 75 THR A N 1
ATOM 557 C CA . THR A 1 75 ? -15.997 12.076 28.630 1.00 97.31 75 THR A CA 1
ATOM 558 C C . THR A 1 75 ? -15.675 11.314 27.342 1.00 97.31 75 THR A C 1
ATOM 560 O O . THR A 1 75 ? -14.952 11.826 26.490 1.00 97.31 75 THR A O 1
ATOM 563 N N . ASN A 1 76 ? -16.169 10.083 27.205 1.00 97.56 76 ASN A N 1
ATOM 564 C CA . ASN A 1 76 ? -15.938 9.214 26.058 1.00 97.56 76 ASN A CA 1
ATOM 565 C C . ASN A 1 76 ? -17.103 9.326 25.065 1.00 97.56 76 ASN A C 1
ATOM 567 O O . ASN A 1 76 ? -18.219 9.701 25.420 1.00 97.56 76 ASN A O 1
ATOM 571 N N . VAL A 1 77 ? -16.851 8.989 23.801 1.00 96.62 77 VAL A N 1
ATOM 572 C CA . VAL A 1 77 ? -17.813 9.184 22.706 1.00 96.62 77 VAL A CA 1
ATOM 573 C C . VAL A 1 77 ? -18.247 7.844 22.116 1.00 96.62 77 VAL A C 1
ATOM 575 O O . VAL A 1 77 ? -17.414 7.033 21.712 1.00 96.62 77 VAL A O 1
ATOM 578 N N . ASP A 1 78 ? -19.564 7.634 22.023 1.00 94.94 78 ASP A N 1
ATOM 579 C CA . ASP A 1 78 ? -20.178 6.528 21.280 1.00 94.94 78 ASP A CA 1
ATOM 580 C C . ASP A 1 78 ? -20.104 6.802 19.775 1.00 94.94 78 ASP A C 1
ATOM 582 O O . ASP A 1 78 ? -20.857 7.614 19.231 1.00 94.94 78 ASP A O 1
ATOM 586 N N . ILE A 1 79 ? -19.164 6.149 19.091 1.00 93.38 79 ILE A N 1
ATOM 587 C CA . ILE A 1 79 ? -18.934 6.396 17.668 1.00 93.38 79 ILE A CA 1
ATOM 588 C C . ILE A 1 79 ? -20.169 5.961 16.879 1.00 93.38 79 ILE A C 1
ATOM 590 O O . ILE A 1 79 ? -20.567 4.801 16.916 1.00 93.38 79 ILE A O 1
ATOM 594 N N . GLY A 1 80 ? -20.756 6.898 16.133 1.00 88.62 80 GLY A N 1
ATOM 595 C CA . GLY A 1 80 ? -21.971 6.660 15.354 1.00 88.62 80 GLY A CA 1
ATOM 596 C C . GLY A 1 80 ? -23.265 6.693 16.172 1.00 88.62 80 GLY A C 1
ATOM 597 O O . GLY A 1 80 ? -24.319 6.434 15.598 1.00 88.62 80 GLY A O 1
ATOM 598 N N . ASN A 1 81 ? -23.208 7.036 17.469 1.00 90.94 81 ASN A N 1
ATOM 599 C CA . ASN A 1 81 ? -24.367 7.119 18.370 1.00 90.94 81 ASN A CA 1
ATOM 600 C C . ASN A 1 81 ? -25.259 5.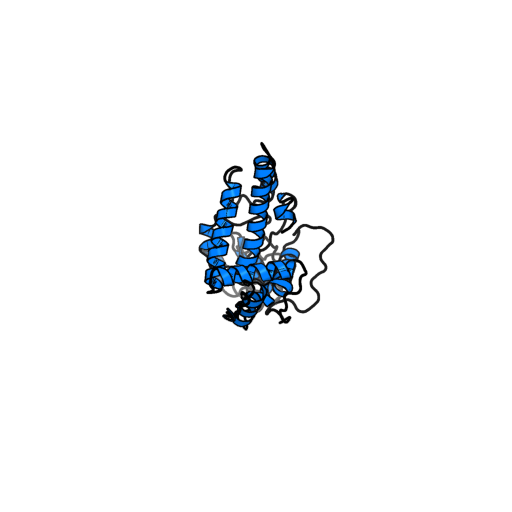870 18.296 1.00 90.94 81 ASN A C 1
ATOM 602 O O . ASN A 1 81 ? -26.478 5.956 18.130 1.00 90.94 81 ASN A O 1
ATOM 606 N N . VAL A 1 82 ? -24.631 4.698 18.374 1.00 88.50 82 VAL A N 1
ATOM 607 C CA . VAL A 1 82 ? -25.278 3.403 18.144 1.00 88.50 82 VAL A CA 1
ATOM 608 C C . VAL A 1 82 ? -26.342 3.103 19.216 1.00 88.50 82 VAL A C 1
ATOM 610 O O . VAL A 1 82 ? -27.314 2.402 18.932 1.00 88.50 82 VAL A O 1
ATOM 613 N N . GLY A 1 83 ? -26.230 3.694 20.413 1.00 87.44 83 GLY A N 1
ATOM 614 C CA . GLY A 1 83 ? -27.263 3.653 21.458 1.00 87.44 83 GLY A CA 1
ATOM 615 C C . GLY A 1 83 ? -26.900 2.765 22.651 1.00 87.44 83 GLY A C 1
ATOM 616 O O . GLY A 1 83 ? -25.738 2.483 22.904 1.00 87.44 83 GLY A O 1
ATOM 617 N N . THR A 1 84 ? -27.862 2.335 23.467 1.00 86.62 84 THR A N 1
ATOM 618 C CA . THR A 1 84 ? -27.574 1.617 24.734 1.00 86.62 84 THR A CA 1
ATOM 619 C C . THR A 1 84 ? -27.942 0.136 24.715 1.00 86.62 84 THR A C 1
ATOM 621 O O . THR A 1 84 ? -27.825 -0.538 25.742 1.00 86.62 84 THR A O 1
ATOM 624 N N . ALA A 1 85 ? -28.367 -0.393 23.564 1.00 89.00 85 ALA A N 1
ATOM 625 C CA . ALA A 1 85 ? -28.672 -1.810 23.441 1.00 89.00 85 ALA A CA 1
ATOM 626 C C . ALA A 1 85 ? -27.384 -2.655 23.432 1.00 89.00 85 ALA A C 1
ATOM 628 O O . ALA A 1 85 ? -26.295 -2.189 23.090 1.00 89.00 85 ALA A O 1
ATOM 629 N N . TYR A 1 86 ? -27.520 -3.914 23.843 1.00 89.25 86 TYR A N 1
ATOM 630 C CA . TYR A 1 86 ? -26.424 -4.880 23.858 1.00 89.25 86 TYR A CA 1
ATOM 631 C C . TYR A 1 86 ? -26.168 -5.452 22.460 1.00 89.25 86 TYR A C 1
ATOM 633 O O . TYR A 1 86 ? -27.078 -5.517 21.635 1.00 89.25 86 TYR A O 1
ATOM 641 N N . ASN A 1 87 ? -24.940 -5.918 22.225 1.00 89.25 87 ASN A N 1
ATOM 642 C CA . ASN A 1 87 ? -24.489 -6.569 20.989 1.00 89.25 87 ASN A CA 1
ATOM 643 C C . ASN A 1 87 ? -24.639 -5.696 19.733 1.00 89.25 87 ASN A C 1
ATOM 645 O O . ASN A 1 87 ? -24.777 -6.211 18.624 1.00 89.25 87 ASN A O 1
ATOM 649 N N . GLN A 1 88 ? -24.640 -4.374 19.898 1.00 90.00 88 GLN A N 1
ATOM 650 C CA . GLN A 1 88 ? -24.635 -3.464 18.763 1.00 90.00 88 GLN A CA 1
ATOM 651 C C . GLN A 1 88 ? -23.221 -3.298 18.209 1.00 90.00 88 GLN A C 1
ATOM 653 O O . GLN A 1 88 ? -22.243 -3.327 18.954 1.00 90.00 88 GLN A O 1
ATOM 658 N N . THR A 1 89 ? -23.124 -3.077 16.904 1.00 88.81 89 THR A N 1
ATOM 659 C CA . THR A 1 89 ? -21.854 -2.894 16.200 1.00 88.81 89 THR A CA 1
ATOM 660 C C . THR A 1 89 ? -21.690 -1.458 15.737 1.00 88.81 89 THR A C 1
ATOM 662 O O . THR A 1 89 ? -22.634 -0.855 15.224 1.00 88.81 89 THR A O 1
ATOM 665 N N . THR A 1 90 ? -20.474 -0.939 15.843 1.00 91.38 90 THR A N 1
ATOM 666 C CA . THR A 1 90 ? -20.102 0.343 15.237 1.00 91.38 90 THR A CA 1
ATOM 667 C C . THR A 1 90 ? -19.669 0.107 13.793 1.00 91.38 90 THR A C 1
ATOM 669 O O . THR A 1 90 ? -19.085 -0.927 13.486 1.00 91.38 90 THR A O 1
ATOM 672 N N . VAL A 1 91 ? -19.875 1.080 12.907 1.00 88.31 91 VAL A N 1
ATOM 673 C CA . VAL A 1 91 ? -19.188 1.134 11.608 1.00 88.31 91 VAL A CA 1
ATOM 674 C C . VAL A 1 91 ? -18.232 2.316 11.655 1.00 88.31 91 VAL A C 1
ATOM 676 O O . VAL A 1 91 ? -18.671 3.460 11.698 1.00 88.31 91 VAL A O 1
ATOM 679 N N . LEU A 1 92 ? -16.928 2.038 11.698 1.00 88.81 92 LEU A N 1
ATOM 680 C CA . LEU A 1 92 ? -15.912 3.080 11.615 1.00 88.81 92 LEU A CA 1
ATOM 681 C C . LEU A 1 92 ? -15.855 3.616 10.185 1.00 88.81 92 LEU A C 1
ATOM 683 O O . LEU A 1 92 ? -15.974 2.851 9.221 1.00 88.81 92 LEU A O 1
ATOM 687 N N . GLU A 1 93 ? -15.653 4.922 10.058 1.00 86.75 93 GLU A N 1
ATOM 688 C CA . GLU A 1 93 ? -15.240 5.528 8.798 1.00 86.75 93 GLU A CA 1
ATOM 689 C C . GLU A 1 93 ? -13.825 5.047 8.450 1.00 86.75 93 GLU A C 1
ATOM 691 O O . GLU A 1 93 ? -12.973 4.921 9.328 1.00 86.75 93 GLU A O 1
ATOM 696 N N . ASP A 1 94 ? -13.582 4.741 7.177 1.00 85.56 94 ASP A N 1
ATOM 697 C CA . ASP A 1 94 ? -12.242 4.398 6.707 1.00 85.56 94 ASP A CA 1
ATOM 698 C C . ASP A 1 94 ? -11.445 5.681 6.447 1.00 85.56 94 ASP A C 1
ATOM 700 O O . ASP A 1 94 ? -11.671 6.372 5.450 1.00 85.56 94 ASP A O 1
ATOM 704 N N . ARG A 1 95 ? -10.498 5.992 7.339 1.00 89.00 95 ARG A N 1
ATOM 705 C CA . ARG A 1 95 ? -9.606 7.153 7.208 1.00 89.00 95 ARG A CA 1
ATOM 706 C C . ARG A 1 95 ? -8.278 6.794 6.544 1.00 89.00 95 ARG A C 1
ATOM 708 O O . ARG A 1 95 ? -7.277 7.472 6.759 1.00 89.00 95 ARG A O 1
ATOM 715 N N . SER A 1 96 ? -8.246 5.720 5.752 1.00 91.06 96 SER A N 1
ATOM 716 C CA . SER A 1 96 ? -7.078 5.380 4.945 1.00 91.06 96 SER A CA 1
ATOM 717 C C . SER A 1 96 ? -6.695 6.558 4.053 1.00 91.06 96 SER A C 1
ATOM 719 O O . SER A 1 96 ? -7.522 7.130 3.338 1.00 91.06 96 SER A O 1
ATOM 721 N N . GLU A 1 97 ? -5.411 6.883 4.066 1.00 93.94 97 GLU A N 1
ATOM 722 C CA . GLU A 1 97 ? -4.857 7.950 3.250 1.00 93.94 97 GLU A CA 1
ATOM 723 C C . GLU A 1 97 ? -4.898 7.573 1.764 1.00 93.94 97 GLU A C 1
ATOM 725 O O . GLU A 1 97 ? -4.679 6.423 1.363 1.00 93.94 97 GLU A O 1
ATOM 730 N N . ARG A 1 98 ? -5.208 8.565 0.930 1.00 94.25 98 ARG A N 1
ATOM 731 C CA . ARG A 1 98 ? -5.132 8.451 -0.532 1.00 94.25 98 ARG A CA 1
ATOM 732 C C . ARG A 1 98 ? -3.729 8.821 -0.992 1.00 94.25 98 ARG A C 1
ATOM 734 O O . ARG A 1 98 ? -2.958 9.395 -0.223 1.00 94.25 98 ARG A O 1
ATOM 741 N N . ASN A 1 99 ? -3.468 8.605 -2.281 1.00 96.44 99 ASN A N 1
ATOM 742 C CA . ASN A 1 99 ? -2.216 8.918 -2.963 1.00 96.44 99 ASN A CA 1
ATOM 743 C C . ASN A 1 99 ? -1.059 7.983 -2.566 1.00 96.44 99 ASN A C 1
ATOM 745 O O . ASN A 1 99 ? -1.259 6.911 -1.997 1.00 96.44 99 ASN A O 1
ATOM 749 N N . TYR A 1 100 ? 0.151 8.331 -2.994 1.00 97.50 100 TYR A N 1
ATOM 750 C CA . TYR A 1 100 ? 1.392 7.667 -2.626 1.00 97.50 100 TYR A CA 1
ATOM 751 C C . TYR A 1 100 ? 1.813 8.126 -1.223 1.00 97.50 100 TYR A C 1
ATOM 753 O O . TYR A 1 100 ? 2.129 9.298 -1.018 1.00 97.50 100 TYR A O 1
ATOM 761 N N . CYS A 1 101 ? 1.806 7.192 -0.275 1.00 97.56 101 CYS A N 1
ATOM 762 C CA . CYS A 1 101 ? 1.970 7.415 1.164 1.00 97.56 101 CYS A CA 1
ATOM 763 C C . CYS A 1 101 ? 3.217 6.719 1.735 1.00 97.56 101 CYS A C 1
ATOM 765 O O . CYS A 1 101 ? 3.213 6.310 2.894 1.00 97.56 101 CYS A O 1
ATOM 767 N N . LEU A 1 102 ? 4.263 6.509 0.935 1.00 97.69 102 LEU A N 1
ATOM 768 C CA . LEU A 1 102 ? 5.523 5.973 1.456 1.00 97.69 102 LEU A CA 1
ATOM 769 C C . LEU A 1 102 ? 6.417 7.123 1.910 1.00 97.69 102 LEU A C 1
ATOM 771 O O . LEU A 1 102 ? 6.493 8.145 1.233 1.00 97.69 102 LEU A O 1
ATOM 775 N N . ARG A 1 103 ? 7.097 6.957 3.046 1.00 97.81 103 ARG A N 1
ATOM 776 C CA . ARG A 1 103 ? 8.173 7.862 3.491 1.00 97.81 103 ARG A CA 1
ATOM 777 C C . ARG A 1 103 ? 9.452 7.572 2.708 1.00 97.81 103 ARG A C 1
ATOM 779 O O . ARG A 1 103 ? 9.410 6.891 1.689 1.00 97.81 103 ARG A O 1
ATOM 786 N N . ASP A 1 104 ? 10.592 8.124 3.104 1.00 97.62 104 ASP A N 1
ATOM 787 C CA . ASP A 1 104 ? 11.865 7.765 2.477 1.00 97.62 104 ASP A CA 1
ATOM 788 C C . ASP A 1 104 ? 12.146 6.251 2.578 1.00 97.62 104 ASP A C 1
ATOM 790 O O . ASP A 1 104 ? 11.649 5.554 3.470 1.00 97.62 104 ASP A O 1
ATOM 794 N N . ALA A 1 105 ? 12.928 5.733 1.628 1.00 97.56 105 ALA A N 1
ATOM 795 C CA . ALA A 1 105 ? 13.162 4.299 1.478 1.00 97.56 105 ALA A CA 1
ATOM 796 C C . ALA A 1 105 ? 13.813 3.656 2.715 1.00 97.56 105 ALA A C 1
ATOM 798 O O . ALA A 1 105 ? 13.546 2.489 3.003 1.00 97.56 105 ALA A O 1
ATOM 799 N N . ALA A 1 106 ? 14.635 4.400 3.463 1.00 96.19 106 ALA A N 1
ATOM 800 C CA . ALA A 1 106 ? 15.273 3.892 4.674 1.00 96.19 106 ALA A CA 1
ATOM 801 C C . ALA A 1 106 ? 14.254 3.731 5.812 1.00 96.19 106 ALA A C 1
ATOM 803 O O . ALA A 1 106 ? 14.211 2.677 6.448 1.00 96.19 106 ALA A O 1
ATOM 804 N N . THR A 1 107 ? 13.389 4.728 6.017 1.00 97.00 107 THR A N 1
ATOM 805 C CA . THR A 1 107 ? 12.293 4.667 6.995 1.00 97.00 107 THR A CA 1
ATOM 806 C C . THR A 1 107 ? 11.310 3.541 6.681 1.00 97.00 107 THR A C 1
ATOM 808 O O . THR A 1 107 ? 10.961 2.761 7.566 1.00 97.00 107 THR A O 1
ATOM 811 N N . GLU A 1 108 ? 10.876 3.413 5.426 1.00 95.38 108 GLU A N 1
ATOM 812 C CA . GLU A 1 108 ? 9.991 2.316 5.011 1.00 95.38 108 GLU A CA 1
ATOM 813 C C . GLU A 1 108 ? 10.678 0.947 5.097 1.00 95.38 108 GLU A C 1
ATOM 815 O O . GLU A 1 108 ? 10.029 -0.055 5.392 1.00 95.38 108 GLU A O 1
ATOM 820 N N . GLY A 1 109 ? 11.993 0.893 4.872 1.00 94.06 109 GLY A N 1
ATOM 821 C CA . GLY A 1 109 ? 12.776 -0.336 4.946 1.00 94.06 109 GLY A CA 1
ATOM 822 C C . GLY A 1 109 ? 13.062 -0.839 6.362 1.00 94.06 109 GLY A C 1
ATOM 823 O O . GLY A 1 109 ? 13.469 -1.992 6.519 1.00 94.06 109 GLY A O 1
ATOM 824 N N . ALA A 1 110 ? 12.836 -0.016 7.391 1.00 95.19 110 ALA A N 1
ATOM 825 C CA . ALA A 1 110 ? 13.025 -0.410 8.786 1.00 95.19 110 ALA A CA 1
ATOM 826 C C . ALA A 1 110 ? 12.011 -1.478 9.236 1.00 95.19 110 ALA A C 1
ATOM 828 O O . ALA A 1 110 ? 12.355 -2.358 10.029 1.00 95.19 110 ALA A O 1
ATOM 829 N N . ASP A 1 111 ? 10.787 -1.451 8.696 1.00 92.88 111 ASP A N 1
ATOM 830 C CA . ASP A 1 111 ? 9.782 -2.490 8.930 1.00 92.88 111 ASP A CA 1
ATOM 831 C C . ASP A 1 111 ? 9.819 -3.557 7.827 1.00 92.88 111 ASP A C 1
ATOM 833 O O . ASP A 1 111 ? 9.012 -3.598 6.895 1.00 92.88 111 ASP A O 1
ATOM 837 N N . ARG A 1 112 ? 10.782 -4.474 7.950 1.00 92.12 112 ARG A N 1
ATOM 838 C CA . ARG A 1 112 ? 10.977 -5.559 6.977 1.00 92.12 112 ARG A CA 1
ATOM 839 C C . ARG A 1 112 ? 9.803 -6.544 6.886 1.00 92.12 112 ARG A C 1
ATOM 841 O O . ARG A 1 112 ? 9.748 -7.317 5.932 1.00 92.12 112 ARG A O 1
ATOM 848 N N . HIS A 1 113 ? 8.918 -6.575 7.886 1.00 93.88 113 HIS A N 1
ATOM 849 C CA . HIS A 1 113 ? 7.781 -7.499 7.946 1.00 93.88 113 HIS A CA 1
ATOM 850 C C . HIS A 1 113 ? 6.442 -6.786 7.752 1.00 93.88 113 HIS A C 1
ATOM 852 O O . HIS A 1 113 ? 5.396 -7.377 8.032 1.00 93.88 113 HIS A O 1
ATOM 858 N N . TYR A 1 114 ? 6.466 -5.554 7.241 1.00 94.50 114 TYR A N 1
ATOM 859 C CA . TYR A 1 114 ? 5.256 -4.842 6.880 1.00 94.50 114 TYR A CA 1
ATOM 860 C C . TYR A 1 114 ? 4.385 -5.703 5.956 1.00 94.50 114 TYR A C 1
ATOM 862 O O . TYR A 1 114 ? 4.839 -6.225 4.932 1.00 94.50 114 TYR A O 1
ATOM 870 N N . SER A 1 115 ? 3.119 -5.844 6.330 1.00 93.94 115 SER A N 1
ATOM 871 C CA . SER A 1 115 ? 2.084 -6.518 5.551 1.00 93.94 115 SER A CA 1
ATOM 872 C C . SER A 1 115 ? 0.956 -5.536 5.269 1.00 93.94 115 SER A C 1
ATOM 874 O O . SER A 1 115 ? 0.799 -4.535 5.968 1.00 93.94 115 SER A O 1
ATOM 876 N N . ALA A 1 116 ? 0.200 -5.793 4.208 1.00 92.69 116 ALA A N 1
ATOM 877 C CA . ALA A 1 116 ? -0.827 -4.874 3.746 1.00 92.69 116 ALA A CA 1
ATOM 878 C C . ALA A 1 116 ? -2.055 -5.674 3.299 1.00 92.69 116 ALA A C 1
ATOM 880 O O . ALA A 1 116 ? -2.008 -6.355 2.272 1.00 92.69 116 ALA A O 1
ATOM 881 N N . ARG A 1 117 ? -3.148 -5.612 4.072 1.00 91.56 117 ARG A N 1
ATOM 882 C CA . ARG A 1 117 ? -4.354 -6.439 3.876 1.00 91.56 117 ARG A CA 1
ATOM 883 C C . ARG A 1 117 ? -4.026 -7.923 3.659 1.00 91.56 117 ARG A C 1
ATOM 885 O O . ARG A 1 117 ? -3.516 -8.586 4.554 1.00 91.56 117 ARG A O 1
ATOM 892 N N . ALA A 1 118 ? -4.317 -8.447 2.465 1.00 88.81 118 ALA A N 1
ATOM 893 C CA . ALA A 1 118 ? -4.065 -9.837 2.089 1.00 88.81 118 ALA A CA 1
ATOM 894 C C . ALA A 1 118 ? -2.586 -10.114 1.757 1.00 88.81 118 ALA A C 1
ATOM 896 O O . ALA A 1 118 ? -2.174 -11.269 1.672 1.00 88.81 118 ALA A O 1
ATOM 897 N N . LEU A 1 119 ? -1.778 -9.075 1.528 1.00 94.69 119 LEU A N 1
ATOM 898 C CA . LEU A 1 119 ? -0.395 -9.205 1.089 1.00 94.69 119 LEU A CA 1
ATOM 899 C C . LEU A 1 119 ? 0.543 -9.398 2.282 1.00 94.69 119 LEU A C 1
ATOM 901 O O . LEU A 1 119 ? 0.756 -8.485 3.081 1.00 94.69 119 LEU A O 1
ATOM 905 N N . GLY A 1 120 ? 1.177 -10.570 2.346 1.00 95.44 120 GLY A N 1
ATOM 906 C CA . GLY A 1 120 ? 2.341 -10.788 3.205 1.00 95.44 120 GLY A CA 1
ATOM 907 C C . GLY A 1 120 ? 3.577 -9.997 2.736 1.00 95.44 120 GLY A C 1
ATOM 908 O O . GLY A 1 120 ? 3.585 -9.470 1.617 1.00 95.44 120 GLY A O 1
ATOM 909 N N . PRO A 1 121 ? 4.661 -9.955 3.535 1.00 96.75 121 PRO A N 1
ATOM 910 C CA . PRO A 1 121 ? 5.800 -9.065 3.290 1.00 96.75 121 PRO A CA 1
ATOM 911 C C . PRO A 1 121 ? 6.434 -9.202 1.900 1.00 96.75 121 PRO A C 1
ATOM 913 O O . PRO A 1 121 ? 6.630 -8.205 1.208 1.00 96.75 121 PRO A O 1
ATOM 916 N N . ALA A 1 122 ? 6.694 -10.428 1.430 1.00 96.69 122 ALA A N 1
ATOM 917 C CA . ALA A 1 122 ? 7.291 -10.647 0.108 1.00 96.69 122 ALA A CA 1
ATOM 918 C C . ALA A 1 122 ? 6.377 -10.166 -1.036 1.00 96.69 122 ALA A C 1
ATOM 920 O O . ALA A 1 122 ? 6.845 -9.564 -2.002 1.00 96.69 122 ALA A O 1
ATOM 921 N N . ALA A 1 123 ? 5.064 -10.375 -0.906 1.00 97.12 123 ALA A N 1
ATOM 922 C CA . ALA A 1 123 ? 4.082 -9.924 -1.887 1.00 97.12 123 ALA A CA 1
ATOM 923 C C . ALA A 1 123 ? 3.995 -8.390 -1.933 1.00 97.12 123 ALA A C 1
ATOM 925 O O . ALA A 1 123 ? 3.934 -7.815 -3.020 1.00 97.12 123 ALA A O 1
ATOM 926 N N . VAL A 1 124 ? 4.069 -7.720 -0.775 1.00 98.06 124 VAL A N 1
ATOM 927 C CA . VAL A 1 124 ? 4.160 -6.254 -0.707 1.00 98.06 124 VAL A CA 1
ATOM 928 C C . VAL A 1 124 ? 5.394 -5.750 -1.453 1.00 98.06 124 VAL A C 1
ATOM 930 O O . VAL A 1 124 ? 5.266 -4.869 -2.304 1.00 98.06 124 VAL A O 1
ATOM 933 N N . GLN A 1 125 ? 6.573 -6.325 -1.190 1.00 98.12 125 GLN A N 1
ATOM 934 C CA . GLN A 1 125 ? 7.804 -5.891 -1.860 1.00 98.12 125 GLN A CA 1
ATOM 935 C C . GLN A 1 125 ? 7.752 -6.129 -3.374 1.00 98.12 125 GLN A C 1
ATOM 937 O O . GLN A 1 125 ? 8.181 -5.266 -4.134 1.00 98.12 125 GLN A O 1
ATOM 942 N N . ALA A 1 126 ? 7.173 -7.243 -3.834 1.00 97.81 126 ALA A N 1
ATOM 943 C CA . ALA A 1 126 ? 6.998 -7.511 -5.262 1.00 97.81 126 ALA A CA 1
ATOM 944 C C . ALA A 1 126 ? 6.086 -6.472 -5.947 1.00 97.81 126 ALA A C 1
ATOM 946 O O . ALA A 1 126 ? 6.427 -5.951 -7.010 1.00 97.81 126 ALA A O 1
ATOM 947 N N . VAL A 1 127 ? 4.956 -6.110 -5.326 1.00 97.75 127 VAL A N 1
ATOM 948 C CA . VAL A 1 127 ? 4.053 -5.079 -5.869 1.00 97.75 127 VAL A CA 1
ATOM 949 C C . VAL A 1 127 ? 4.712 -3.697 -5.859 1.00 97.75 127 VAL A C 1
ATOM 951 O O . VAL A 1 127 ? 4.609 -2.976 -6.857 1.00 97.75 127 VAL A O 1
ATOM 954 N N . ARG A 1 128 ? 5.420 -3.334 -4.778 1.00 97.88 128 ARG A N 1
ATOM 955 C CA . ARG A 1 128 ? 6.172 -2.070 -4.687 1.00 97.88 128 ARG A CA 1
ATOM 956 C C . ARG A 1 128 ? 7.287 -1.999 -5.731 1.00 97.88 128 ARG A C 1
ATOM 958 O O . ARG A 1 128 ? 7.396 -0.982 -6.406 1.00 97.88 128 ARG A O 1
ATOM 965 N N . LEU A 1 129 ? 8.028 -3.085 -5.962 1.00 97.75 129 LEU A N 1
ATOM 966 C CA . LEU A 1 129 ? 9.023 -3.167 -7.039 1.00 97.75 129 LEU A CA 1
ATOM 967 C C . LEU A 1 129 ? 8.406 -2.877 -8.406 1.00 97.75 129 LEU A C 1
ATOM 969 O O . LEU A 1 129 ? 8.949 -2.071 -9.153 1.00 97.75 129 LEU A O 1
ATOM 973 N N . CYS A 1 130 ? 7.257 -3.474 -8.732 1.00 97.50 130 CYS A N 1
ATOM 974 C CA . CYS A 1 130 ? 6.571 -3.188 -9.993 1.00 97.50 130 CYS A CA 1
ATOM 975 C C . CYS A 1 130 ? 6.090 -1.730 -10.093 1.00 97.50 130 CYS A C 1
ATOM 977 O O . CYS A 1 130 ? 6.137 -1.145 -11.177 1.00 97.50 130 CYS A O 1
ATOM 979 N N . LEU A 1 131 ? 5.622 -1.140 -8.988 1.00 97.81 131 LEU A N 1
ATOM 980 C CA . LEU A 1 131 ? 5.208 0.264 -8.941 1.00 97.81 131 LEU A CA 1
ATOM 981 C C . LEU A 1 131 ? 6.398 1.207 -9.158 1.00 97.81 131 LEU A C 1
ATOM 983 O O . LEU A 1 131 ? 6.334 2.070 -10.034 1.00 97.81 131 LEU A O 1
ATOM 987 N N . HIS A 1 132 ? 7.481 1.024 -8.404 1.00 98.44 132 HIS A N 1
ATOM 988 C CA . HIS A 1 132 ? 8.674 1.863 -8.497 1.00 98.44 132 HIS A CA 1
ATOM 989 C C . HIS A 1 132 ? 9.407 1.658 -9.821 1.00 98.44 132 HIS A C 1
ATOM 991 O O . HIS A 1 132 ? 9.802 2.640 -10.431 1.00 98.44 132 HIS A O 1
ATOM 997 N N . ALA A 1 133 ? 9.477 0.433 -10.354 1.00 98.12 133 ALA A N 1
ATOM 998 C CA . ALA A 1 133 ? 10.002 0.191 -11.698 1.00 98.12 133 ALA A CA 1
ATOM 999 C C . ALA A 1 133 ? 9.221 0.968 -12.768 1.00 98.12 133 ALA A C 1
ATOM 1001 O O . ALA A 1 133 ? 9.823 1.550 -13.666 1.00 98.12 133 ALA A O 1
ATOM 1002 N N . ALA A 1 134 ? 7.886 1.015 -12.666 1.00 97.50 134 ALA A N 1
ATOM 1003 C CA . ALA A 1 134 ? 7.055 1.788 -13.586 1.00 97.50 134 ALA A CA 1
ATOM 1004 C C . ALA A 1 134 ? 7.321 3.300 -13.477 1.00 97.50 134 ALA A C 1
ATOM 1006 O O . ALA A 1 134 ? 7.417 3.971 -14.502 1.00 97.50 134 ALA A O 1
ATOM 1007 N N . LEU A 1 135 ? 7.471 3.830 -12.261 1.00 98.06 135 LEU A N 1
ATOM 1008 C CA . LEU A 1 135 ? 7.782 5.246 -12.036 1.00 98.06 135 LEU A CA 1
ATOM 1009 C C . LEU A 1 135 ? 9.197 5.601 -12.521 1.00 98.06 135 LEU A C 1
ATOM 1011 O O . LEU A 1 135 ? 9.354 6.580 -13.246 1.00 98.06 135 LEU A O 1
ATOM 1015 N N . CYS A 1 136 ? 10.199 4.774 -12.213 1.00 98.25 136 CYS A N 1
ATOM 1016 C CA . CYS A 1 136 ? 11.573 4.935 -12.695 1.00 98.25 136 CYS A CA 1
ATOM 1017 C C . CYS A 1 136 ? 11.648 4.873 -14.225 1.00 98.25 136 CYS A C 1
ATOM 1019 O O . CYS A 1 136 ? 12.307 5.701 -14.846 1.00 98.25 136 CYS A O 1
ATOM 1021 N N . ALA A 1 137 ? 10.939 3.933 -14.855 1.00 97.75 137 ALA A N 1
ATOM 1022 C CA . ALA A 1 137 ? 10.873 3.849 -16.311 1.00 97.75 137 ALA A CA 1
ATOM 1023 C C . ALA A 1 137 ? 10.178 5.074 -16.932 1.00 97.75 137 ALA A C 1
ATOM 1025 O O . ALA A 1 137 ? 10.587 5.525 -18.000 1.00 97.75 137 ALA A O 1
ATOM 1026 N N . GLY A 1 138 ? 9.174 5.647 -16.258 1.00 97.25 138 GLY A N 1
ATOM 1027 C CA . GLY A 1 138 ? 8.550 6.908 -16.665 1.00 97.25 138 GLY A CA 1
ATOM 1028 C C . GLY A 1 138 ? 9.530 8.084 -16.615 1.00 97.25 138 GLY A C 1
ATOM 1029 O O . GLY A 1 138 ? 9.613 8.845 -17.577 1.00 97.25 138 GLY A O 1
ATOM 1030 N N . ALA A 1 139 ? 10.319 8.184 -15.540 1.00 97.06 139 ALA A N 1
ATOM 1031 C CA . ALA A 1 139 ? 11.374 9.189 -15.407 1.00 97.06 139 ALA A CA 1
ATOM 1032 C C . ALA A 1 139 ? 12.438 9.042 -16.507 1.00 97.06 139 ALA A C 1
ATOM 1034 O O . ALA A 1 139 ? 12.727 10.000 -17.219 1.00 97.06 139 ALA A O 1
ATOM 1035 N N . ALA A 1 140 ? 12.947 7.824 -16.716 1.00 96.44 140 ALA A N 1
ATOM 1036 C CA . ALA A 1 140 ? 13.957 7.535 -17.734 1.00 96.44 140 ALA A CA 1
ATOM 1037 C C . ALA A 1 140 ? 13.454 7.829 -19.161 1.00 96.44 140 ALA A C 1
ATOM 1039 O O . ALA A 1 140 ? 14.178 8.385 -19.986 1.00 96.44 140 ALA A O 1
ATOM 1040 N N . ALA A 1 141 ? 12.193 7.503 -19.464 1.00 95.94 141 ALA A N 1
ATOM 1041 C CA . ALA A 1 141 ? 11.577 7.858 -20.742 1.00 95.94 141 ALA A CA 1
ATOM 1042 C C . ALA A 1 141 ? 11.470 9.380 -20.929 1.00 95.94 141 ALA A C 1
ATOM 1044 O O . ALA A 1 141 ? 11.695 9.880 -22.032 1.00 95.94 141 ALA A O 1
ATOM 1045 N N . ALA A 1 142 ? 11.162 10.117 -19.860 1.00 95.56 142 ALA A N 1
AT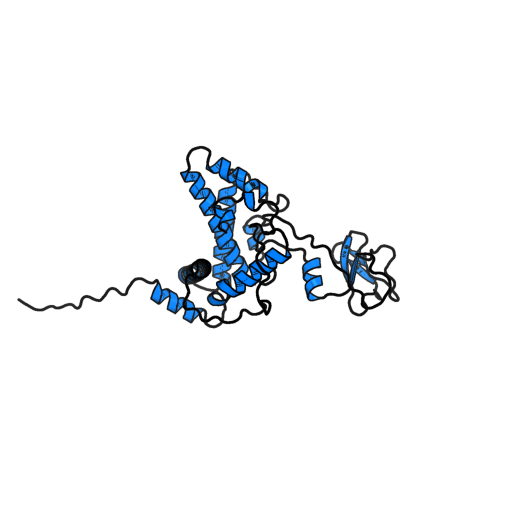OM 1046 C CA . ALA A 1 142 ? 11.099 11.571 -19.888 1.00 95.56 142 ALA A CA 1
ATOM 1047 C C . ALA A 1 142 ? 12.482 12.212 -20.096 1.00 95.56 142 ALA A C 1
ATOM 1049 O O . ALA A 1 142 ? 12.581 13.188 -20.834 1.00 95.56 142 ALA A O 1
ATOM 1050 N N . GLU A 1 143 ? 13.556 11.652 -19.533 1.00 93.38 143 GLU A N 1
ATOM 1051 C CA . GLU A 1 143 ? 14.932 12.115 -19.791 1.00 93.38 143 GLU A CA 1
ATOM 1052 C C . GLU A 1 143 ? 15.320 12.000 -21.271 1.00 93.38 143 GLU A C 1
ATOM 1054 O O . GLU A 1 143 ? 15.942 12.905 -21.831 1.00 93.38 143 GLU A O 1
ATOM 1059 N N . MET A 1 144 ? 14.887 10.928 -21.941 1.00 93.94 144 MET A N 1
ATOM 1060 C CA . MET A 1 144 ? 15.099 10.739 -23.382 1.00 93.94 144 MET A CA 1
ATOM 1061 C C . MET A 1 144 ? 14.210 11.644 -24.256 1.00 93.94 144 MET A C 1
ATOM 1063 O O . MET A 1 144 ? 14.455 11.774 -25.454 1.00 93.94 144 MET A O 1
ATOM 106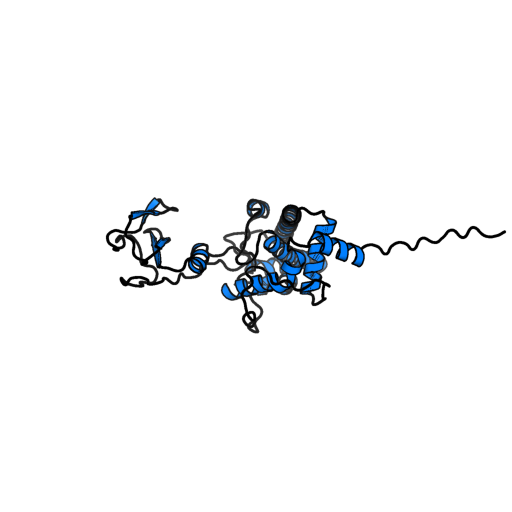7 N N . GLY A 1 145 ? 13.182 12.275 -23.677 1.00 91.88 145 GLY A N 1
ATOM 1068 C CA . GLY A 1 145 ? 12.185 13.094 -24.377 1.00 91.88 145 GLY A CA 1
ATOM 1069 C C . GLY A 1 145 ? 12.630 14.518 -24.735 1.00 91.88 145 GLY A C 1
ATOM 1070 O O . GLY A 1 145 ? 11.862 15.257 -25.349 1.00 91.88 145 GLY A O 1
ATOM 1071 N N . GLY A 1 146 ? 13.854 14.911 -24.374 1.00 91.69 146 GLY A N 1
ATOM 1072 C CA . GLY A 1 146 ? 14.423 16.229 -24.667 1.00 91.69 146 GLY A CA 1
ATOM 1073 C C . GLY A 1 146 ? 14.239 17.268 -23.547 1.00 91.69 146 GLY A C 1
ATOM 1074 O O . GLY A 1 146 ? 13.753 16.955 -22.457 1.00 91.69 146 GLY A O 1
ATOM 1075 N N . PRO A 1 147 ? 14.659 18.528 -23.780 1.00 93.44 147 PRO A N 1
ATOM 1076 C CA . PRO A 1 147 ? 14.693 19.556 -22.742 1.00 93.44 147 PRO A CA 1
ATOM 1077 C C . PRO A 1 147 ? 13.322 19.808 -22.101 1.00 93.44 147 PRO A C 1
ATOM 1079 O O . PRO A 1 147 ? 12.334 20.059 -22.786 1.00 93.44 147 PRO A O 1
ATOM 1082 N N . GLY A 1 148 ? 13.268 19.770 -20.768 1.00 93.56 148 GLY A N 1
ATOM 1083 C CA . GLY A 1 148 ? 12.055 20.048 -19.991 1.00 93.56 148 GLY A CA 1
ATOM 1084 C C . GLY A 1 148 ? 11.068 18.880 -19.863 1.00 93.56 148 GLY A C 1
ATOM 1085 O O . GLY A 1 148 ? 10.143 18.982 -19.059 1.00 93.56 148 GLY A O 1
ATOM 1086 N N . ALA A 1 149 ? 11.267 17.763 -20.571 1.00 95.81 149 ALA A N 1
ATOM 1087 C CA . ALA A 1 149 ? 10.385 16.597 -20.475 1.00 95.81 149 ALA A CA 1
ATOM 1088 C C . ALA A 1 149 ? 10.422 15.949 -19.077 1.00 95.81 149 ALA A C 1
ATOM 1090 O O . ALA A 1 149 ? 9.366 15.660 -18.514 1.00 95.81 149 ALA A O 1
ATOM 1091 N N . LEU A 1 150 ? 11.602 15.822 -18.456 1.00 95.88 150 LEU A N 1
ATOM 1092 C CA . LEU A 1 150 ? 11.719 15.346 -17.070 1.00 95.88 150 LEU A CA 1
ATOM 1093 C C . LEU A 1 150 ? 10.978 16.259 -16.077 1.00 95.88 150 LEU A C 1
ATOM 1095 O O . LEU A 1 150 ? 10.278 15.772 -15.191 1.00 95.88 150 LEU A O 1
ATOM 1099 N N . ALA A 1 151 ? 11.068 17.581 -16.253 1.00 96.12 151 ALA A N 1
ATOM 1100 C CA . ALA A 1 151 ? 10.356 18.538 -15.406 1.00 96.12 151 ALA A CA 1
ATOM 1101 C C . ALA A 1 151 ? 8.829 18.420 -15.564 1.00 96.12 151 ALA A C 1
ATOM 1103 O O . ALA A 1 151 ? 8.101 18.479 -14.574 1.00 96.12 151 ALA A O 1
ATOM 1104 N N . GLN A 1 152 ? 8.338 18.202 -16.788 1.00 96.00 152 GLN A N 1
ATOM 1105 C CA . GLN A 1 152 ? 6.918 17.937 -17.046 1.00 96.00 152 GLN A CA 1
ATOM 1106 C C . GLN A 1 152 ? 6.463 16.615 -16.419 1.00 96.00 152 GLN A C 1
ATOM 1108 O O . GLN A 1 152 ? 5.406 16.563 -15.791 1.00 96.00 152 GLN A O 1
ATOM 1113 N N . TRP A 1 153 ? 7.271 15.556 -16.527 1.00 97.25 153 TRP A N 1
ATOM 1114 C CA . TRP A 1 153 ? 6.995 14.287 -15.857 1.00 97.25 153 TRP A CA 1
ATOM 1115 C C . TRP A 1 153 ? 6.922 14.467 -14.335 1.00 97.25 153 TRP A C 1
ATOM 1117 O O . TRP A 1 153 ? 5.931 14.061 -13.726 1.00 97.25 153 TRP A O 1
ATOM 1127 N N . ALA A 1 154 ? 7.886 15.164 -13.727 1.00 97.38 154 ALA A N 1
ATOM 1128 C CA . ALA A 1 154 ? 7.891 15.449 -12.293 1.00 97.38 154 ALA A CA 1
ATOM 1129 C C . ALA A 1 154 ? 6.646 16.245 -11.855 1.00 97.38 154 ALA A C 1
ATOM 1131 O O . ALA A 1 154 ? 6.014 15.918 -10.848 1.00 97.38 154 ALA A O 1
ATOM 1132 N N . GLN A 1 155 ? 6.227 17.240 -12.647 1.00 96.38 155 GLN A N 1
ATOM 1133 C CA . GLN A 1 155 ? 4.971 17.967 -12.427 1.00 96.38 155 GLN A CA 1
ATOM 1134 C C . GLN A 1 155 ? 3.744 17.053 -12.529 1.00 96.38 155 GLN A C 1
ATOM 1136 O O . GLN A 1 155 ? 2.814 17.203 -11.741 1.00 96.38 155 GLN A O 1
ATOM 1141 N N . SER A 1 156 ? 3.745 16.083 -13.447 1.00 96.00 156 SER A N 1
ATOM 1142 C CA . SER A 1 156 ? 2.647 15.119 -13.588 1.00 96.00 156 SER A CA 1
ATOM 1143 C C . SER A 1 156 ? 2.562 14.124 -12.424 1.00 96.00 156 SER A C 1
ATOM 1145 O O . SER A 1 156 ? 1.471 13.674 -12.089 1.00 96.00 156 SER A O 1
ATOM 1147 N N . VAL A 1 157 ? 3.690 13.795 -11.785 1.00 97.25 157 VAL A N 1
ATOM 1148 C CA . VAL A 1 157 ? 3.744 12.921 -10.600 1.00 97.25 157 VAL A CA 1
ATOM 1149 C C . VAL A 1 157 ? 3.293 13.663 -9.345 1.00 97.25 157 VAL A C 1
ATOM 1151 O O . VAL A 1 157 ? 2.717 13.055 -8.451 1.00 97.25 157 VAL A O 1
ATOM 1154 N N . ARG A 1 158 ? 3.517 14.977 -9.258 1.00 96.25 158 ARG A N 1
ATOM 1155 C CA . ARG A 1 158 ? 3.267 15.764 -8.041 1.00 96.25 158 ARG A CA 1
ATOM 1156 C C . ARG A 1 158 ? 1.881 15.547 -7.401 1.00 96.25 158 ARG A C 1
ATOM 1158 O O . ARG A 1 158 ? 1.851 15.349 -6.189 1.00 96.25 158 ARG A O 1
ATOM 1165 N N . PRO A 1 159 ? 0.756 15.515 -8.147 1.00 95.75 159 PRO A N 1
ATOM 1166 C CA . PRO A 1 159 ? -0.576 15.290 -7.573 1.00 95.75 159 PRO A CA 1
ATOM 1167 C C . PRO A 1 159 ? -0.800 13.878 -7.006 1.00 95.75 159 PRO A C 1
ATOM 1169 O O . PRO A 1 159 ? -1.749 13.669 -6.252 1.00 95.75 159 PRO A O 1
ATOM 1172 N N . LEU A 1 160 ? 0.048 12.909 -7.373 1.00 96.00 160 LEU A N 1
ATOM 1173 C CA . LEU A 1 160 ? 0.023 11.543 -6.849 1.00 96.00 160 LEU A CA 1
ATOM 1174 C C . LEU A 1 160 ? 0.680 11.436 -5.468 1.00 96.00 160 LEU A C 1
ATOM 1176 O O . LEU A 1 160 ? 0.482 10.427 -4.807 1.00 96.00 160 LEU A O 1
ATOM 1180 N N . LEU A 1 161 ? 1.468 12.409 -5.009 1.00 97.94 161 LEU A N 1
ATOM 1181 C CA . LEU A 1 161 ? 2.150 12.310 -3.715 1.00 97.94 161 LEU A CA 1
ATOM 1182 C C . LEU A 1 161 ? 1.235 12.755 -2.574 1.00 97.94 161 LEU A C 1
ATOM 1184 O O . LEU A 1 161 ? 0.553 13.776 -2.674 1.00 97.94 161 LEU A O 1
ATOM 1188 N N . ASN A 1 162 ? 1.251 12.018 -1.466 1.00 97.56 162 ASN A N 1
ATOM 1189 C CA . ASN A 1 162 ? 0.696 12.495 -0.208 1.00 97.56 162 ASN A CA 1
ATOM 1190 C C . ASN A 1 162 ? 1.790 13.249 0.565 1.00 97.56 162 ASN A C 1
ATOM 1192 O O . ASN A 1 162 ? 2.741 12.648 1.072 1.00 97.56 162 ASN A O 1
ATOM 1196 N N . THR A 1 163 ? 1.657 14.574 0.656 1.00 96.75 163 THR A N 1
ATOM 1197 C CA . THR A 1 163 ? 2.689 15.453 1.232 1.00 96.75 163 THR A CA 1
ATOM 1198 C C . THR A 1 163 ? 2.885 15.296 2.735 1.00 96.75 163 THR A C 1
ATOM 1200 O O . THR A 1 163 ? 3.891 15.769 3.257 1.00 96.75 163 THR A O 1
ATOM 1203 N N . THR A 1 164 ? 1.967 14.617 3.427 1.00 96.12 164 THR A N 1
ATOM 1204 C CA . THR A 1 164 ? 2.130 14.246 4.841 1.00 96.12 164 THR A CA 1
ATOM 1205 C C . THR A 1 164 ? 3.190 13.153 5.017 1.00 96.12 164 THR A C 1
ATOM 1207 O O . THR A 1 164 ? 3.833 13.084 6.060 1.00 96.12 164 THR A O 1
ATOM 1210 N N . PHE A 1 165 ? 3.405 12.319 3.991 1.00 97.31 165 PHE A N 1
ATOM 1211 C CA . PHE A 1 165 ? 4.357 11.203 4.023 1.00 97.31 165 PHE A CA 1
ATOM 1212 C C . PHE A 1 165 ? 5.657 11.522 3.289 1.00 97.31 165 PHE A C 1
ATOM 1214 O O . PHE A 1 165 ? 6.736 11.164 3.759 1.00 97.31 165 PHE A O 1
ATOM 1221 N N . CYS A 1 166 ? 5.565 12.184 2.135 1.00 96.75 166 CYS A N 1
ATOM 1222 C CA . CYS A 1 166 ? 6.724 12.506 1.311 1.00 96.75 166 CYS A CA 1
ATOM 1223 C C . CYS A 1 166 ? 6.520 13.799 0.523 1.00 96.75 166 CYS A C 1
ATOM 1225 O O . CYS A 1 166 ? 5.444 14.056 -0.015 1.00 96.75 166 CYS A O 1
ATOM 1227 N N . ASN A 1 167 ? 7.579 14.594 0.388 1.00 96.69 167 ASN A N 1
ATOM 1228 C CA . ASN A 1 167 ? 7.542 15.827 -0.393 1.00 96.69 167 ASN A CA 1
ATOM 1229 C C . ASN A 1 167 ? 8.872 16.099 -1.131 1.00 96.69 167 ASN A C 1
ATOM 1231 O O . ASN A 1 167 ? 9.411 17.197 -0.990 1.00 96.69 167 ASN A O 1
ATOM 1235 N N . PRO A 1 168 ? 9.423 15.133 -1.899 1.00 97.12 168 PRO A N 1
ATOM 1236 C CA . PRO A 1 168 ? 10.642 15.363 -2.675 1.00 97.12 168 PRO A CA 1
ATOM 1237 C C . PRO A 1 168 ? 10.431 16.494 -3.687 1.00 97.12 168 PRO A C 1
ATOM 1239 O O . PRO A 1 168 ? 9.332 16.664 -4.227 1.00 97.12 168 PRO A O 1
ATOM 1242 N N . SER A 1 169 ? 11.468 17.278 -3.952 1.00 96.31 169 SER A N 1
ATOM 1243 C CA . SER A 1 169 ? 11.468 18.260 -5.037 1.00 96.31 169 SER A CA 1
ATOM 1244 C C . SER A 1 169 ? 11.400 17.577 -6.411 1.00 96.31 169 SER A C 1
ATOM 1246 O O . SER A 1 169 ? 11.573 16.365 -6.545 1.00 96.31 169 SER A O 1
ATOM 1248 N N . ALA A 1 170 ? 11.145 18.361 -7.464 1.00 94.25 170 ALA A N 1
ATOM 1249 C CA . ALA A 1 170 ? 11.105 17.840 -8.832 1.00 94.25 170 ALA A CA 1
ATOM 1250 C C . ALA A 1 170 ? 12.435 17.194 -9.267 1.00 94.25 170 ALA A C 1
ATOM 1252 O O . ALA A 1 170 ? 12.418 16.239 -10.038 1.00 94.25 170 ALA A O 1
ATOM 1253 N N . GLU A 1 171 ? 13.558 17.701 -8.754 1.00 94.06 171 GLU A N 1
ATOM 1254 C CA . GLU A 1 171 ? 14.909 17.207 -9.043 1.00 94.06 171 GLU A CA 1
ATOM 1255 C C . GLU A 1 171 ? 15.226 15.920 -8.267 1.00 94.06 171 GLU A C 1
ATOM 1257 O O . GLU A 1 171 ? 15.911 15.040 -8.779 1.00 94.06 171 GLU A O 1
ATOM 1262 N N . GLU A 1 172 ? 14.682 15.771 -7.056 1.00 96.62 172 GLU A N 1
ATOM 1263 C CA . GLU A 1 172 ? 14.889 14.590 -6.205 1.00 96.62 172 GLU A CA 1
ATOM 1264 C C . GLU A 1 172 ? 13.986 13.410 -6.587 1.00 96.62 172 GLU A C 1
ATOM 1266 O O . GLU A 1 172 ? 14.300 12.266 -6.264 1.00 96.62 172 GLU A O 1
ATOM 1271 N N . LEU A 1 173 ? 12.862 13.660 -7.268 1.00 97.19 173 LEU A N 1
ATOM 1272 C CA . LEU A 1 173 ? 11.838 12.651 -7.564 1.00 97.19 173 LEU A CA 1
ATOM 1273 C C . LEU A 1 173 ? 12.364 11.370 -8.242 1.00 97.19 173 LEU A C 1
ATOM 1275 O O . LEU A 1 173 ? 11.997 10.283 -7.788 1.00 97.19 173 LEU A O 1
ATOM 1279 N N . PRO A 1 174 ? 13.203 11.439 -9.296 1.00 97.19 174 PRO A N 1
ATOM 1280 C CA . PRO A 1 174 ? 13.760 10.236 -9.914 1.00 97.19 174 PRO A CA 1
ATOM 1281 C C . PRO A 1 174 ? 14.596 9.413 -8.929 1.00 97.19 174 PRO A C 1
ATOM 1283 O O . PRO A 1 174 ? 14.377 8.209 -8.796 1.00 97.19 174 PRO A O 1
ATOM 1286 N N . GLY A 1 175 ? 15.499 10.071 -8.193 1.00 98.06 175 GLY A N 1
ATOM 1287 C CA . GLY A 1 175 ? 16.342 9.428 -7.181 1.00 98.06 175 GLY A CA 1
ATOM 1288 C C . GLY A 1 175 ? 15.516 8.795 -6.064 1.00 98.06 175 GLY A C 1
ATOM 1289 O O . GLY A 1 175 ? 15.732 7.641 -5.716 1.00 98.06 175 GLY A O 1
ATOM 1290 N N . TYR A 1 176 ? 14.482 9.496 -5.600 1.00 98.44 176 TYR A N 1
ATOM 1291 C CA . TYR A 1 176 ? 13.572 9.012 -4.567 1.00 98.44 176 TYR A CA 1
ATOM 1292 C C . TYR A 1 176 ? 12.910 7.672 -4.942 1.00 98.44 176 TYR A C 1
ATOM 1294 O O . TYR A 1 176 ? 12.854 6.755 -4.122 1.00 98.44 176 TYR A O 1
ATOM 1302 N N . PHE A 1 177 ? 12.442 7.505 -6.186 1.00 98.56 177 PHE A N 1
ATOM 1303 C CA . PHE A 1 177 ? 11.872 6.223 -6.625 1.00 98.56 177 PHE A CA 1
ATOM 1304 C C . PHE A 1 177 ? 12.928 5.138 -6.868 1.00 98.56 177 PHE A C 1
ATOM 1306 O O . PHE A 1 177 ? 12.645 3.960 -6.637 1.00 98.56 177 PHE A O 1
ATOM 1313 N N . VAL A 1 178 ? 14.137 5.512 -7.295 1.00 98.62 178 VAL A N 1
ATOM 1314 C CA . VAL A 1 178 ? 15.271 4.584 -7.437 1.00 98.62 178 VAL A CA 1
ATOM 1315 C C . VAL A 1 178 ? 15.692 4.025 -6.075 1.00 98.62 178 VAL A C 1
ATOM 1317 O O . VAL A 1 178 ? 15.875 2.812 -5.948 1.00 98.62 178 VAL A O 1
ATOM 1320 N N . ASP A 1 179 ? 15.754 4.862 -5.040 1.00 98.75 179 ASP A N 1
ATOM 1321 C CA . ASP A 1 179 ? 16.060 4.438 -3.670 1.00 98.75 179 ASP A CA 1
ATOM 1322 C C . ASP A 1 179 ? 15.027 3.428 -3.157 1.00 98.75 179 ASP A C 1
ATOM 1324 O O . ASP A 1 179 ? 15.382 2.371 -2.628 1.00 98.75 179 ASP A O 1
ATOM 1328 N N . HIS A 1 180 ? 13.737 3.702 -3.383 1.00 98.69 180 HIS A N 1
ATOM 1329 C CA . HIS A 1 180 ? 12.657 2.767 -3.058 1.00 98.69 180 HIS A CA 1
ATOM 1330 C C . HIS A 1 180 ? 12.780 1.449 -3.823 1.00 98.69 180 HIS A C 1
ATOM 1332 O O . HIS A 1 180 ? 12.659 0.379 -3.225 1.00 98.69 180 HIS A O 1
ATOM 1338 N N . TYR A 1 181 ? 13.076 1.499 -5.124 1.00 98.56 181 TYR A N 1
ATOM 1339 C CA . TYR A 1 181 ? 13.295 0.302 -5.937 1.00 98.56 181 TYR A CA 1
ATOM 1340 C C . TYR A 1 181 ? 14.435 -0.567 -5.378 1.00 98.56 181 TYR A C 1
ATOM 1342 O O . TYR A 1 181 ? 14.258 -1.773 -5.186 1.00 98.56 181 TYR A O 1
ATOM 1350 N N . HIS A 1 182 ? 15.584 0.030 -5.046 1.00 98.50 182 HIS A N 1
ATOM 1351 C CA . HIS A 1 182 ? 16.720 -0.691 -4.461 1.00 98.50 182 HIS A CA 1
ATOM 1352 C C . HIS A 1 182 ? 16.425 -1.239 -3.058 1.00 98.50 182 HIS A C 1
ATOM 1354 O O . HIS A 1 182 ? 16.806 -2.374 -2.742 1.00 98.50 182 HIS A O 1
ATOM 1360 N N . GLY A 1 183 ? 15.718 -0.468 -2.229 1.00 98.06 183 GLY A N 1
ATOM 1361 C CA . GLY A 1 183 ? 15.268 -0.901 -0.909 1.00 98.06 183 GLY A CA 1
ATOM 1362 C C . GLY A 1 183 ? 14.342 -2.114 -0.997 1.00 98.06 183 GLY A C 1
ATOM 1363 O O . GLY A 1 183 ? 14.595 -3.139 -0.360 1.00 98.06 183 GLY A O 1
ATOM 1364 N N . ASN A 1 184 ? 13.320 -2.056 -1.857 1.00 98.19 184 ASN A N 1
ATOM 1365 C CA . ASN A 1 184 ? 12.382 -3.167 -2.037 1.00 98.19 184 ASN A CA 1
ATOM 1366 C C . ASN A 1 184 ? 13.060 -4.403 -2.638 1.00 98.19 184 ASN A C 1
ATOM 1368 O O . ASN A 1 184 ? 12.739 -5.520 -2.240 1.00 98.19 184 ASN A O 1
ATOM 1372 N N . TRP A 1 185 ? 14.026 -4.225 -3.545 1.00 98.06 185 TRP A N 1
ATOM 1373 C CA . TRP A 1 185 ? 14.826 -5.328 -4.086 1.00 98.06 185 TRP A CA 1
ATOM 1374 C C . TRP A 1 185 ? 15.606 -6.048 -2.984 1.00 98.06 185 TRP A C 1
ATOM 1376 O O . TRP A 1 185 ? 15.580 -7.277 -2.882 1.00 98.06 185 TRP A O 1
ATOM 1386 N N . THR A 1 186 ? 16.271 -5.272 -2.129 1.00 97.56 186 THR A N 1
ATOM 1387 C CA . THR A 1 186 ? 17.060 -5.798 -1.012 1.00 97.56 186 THR A CA 1
ATOM 1388 C C . THR A 1 186 ? 16.180 -6.571 -0.032 1.00 97.56 186 THR A C 1
ATOM 1390 O O . THR A 1 186 ? 16.530 -7.689 0.352 1.00 97.56 186 THR A O 1
ATOM 1393 N N . LEU A 1 187 ? 15.015 -6.017 0.316 1.00 97.38 187 LEU A N 1
ATOM 1394 C CA . LEU A 1 187 ? 14.045 -6.667 1.196 1.00 97.38 187 LEU A CA 1
ATOM 1395 C C . LEU A 1 187 ? 13.452 -7.930 0.573 1.00 97.38 187 LEU A C 1
ATOM 1397 O O . LEU A 1 187 ? 13.410 -8.956 1.244 1.00 97.38 187 LEU A O 1
ATOM 1401 N N . LEU A 1 188 ? 13.031 -7.896 -0.696 1.00 97.31 188 LEU A N 1
ATOM 1402 C CA . LEU A 1 188 ? 12.458 -9.067 -1.362 1.00 97.31 188 LEU A CA 1
ATOM 1403 C C . LEU A 1 188 ? 13.459 -10.225 -1.390 1.00 97.31 188 LEU A C 1
ATOM 1405 O O . LEU A 1 188 ? 13.112 -11.338 -1.004 1.00 97.31 188 LEU A O 1
ATOM 1409 N N . LYS A 1 189 ? 14.711 -9.959 -1.778 1.00 96.94 189 LYS A N 1
ATOM 1410 C CA . LYS A 1 189 ? 15.772 -10.974 -1.796 1.00 96.94 189 LYS A CA 1
ATOM 1411 C C . LYS A 1 189 ? 15.989 -11.593 -0.411 1.00 96.94 189 LYS A C 1
ATOM 1413 O O . LYS A 1 189 ? 16.112 -12.810 -0.292 1.00 96.94 189 LYS A O 1
ATOM 1418 N N . ALA A 1 190 ? 16.007 -10.761 0.633 1.00 96.19 190 ALA A N 1
ATOM 1419 C CA . ALA A 1 190 ? 16.162 -11.218 2.012 1.00 96.19 190 ALA A CA 1
ATOM 1420 C C . ALA A 1 190 ? 14.958 -12.045 2.495 1.00 96.19 190 ALA A C 1
ATOM 1422 O O . ALA A 1 190 ? 15.149 -13.070 3.141 1.00 96.19 190 ALA A O 1
ATOM 1423 N N . LEU A 1 191 ? 13.735 -11.629 2.157 1.00 96.25 191 LEU A N 1
A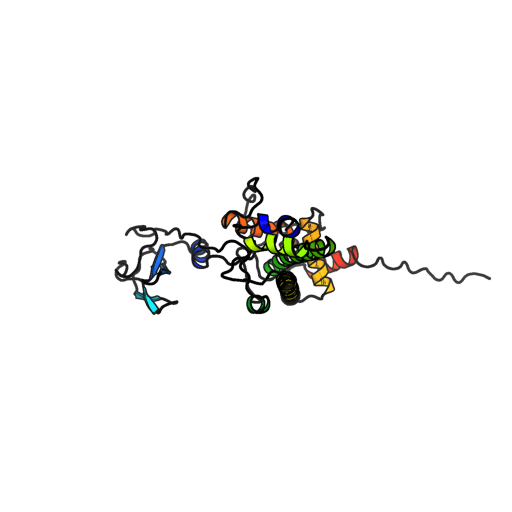TOM 1424 C CA . LEU A 1 191 ? 12.495 -12.315 2.532 1.00 96.25 191 LEU A CA 1
ATOM 1425 C C . LEU A 1 191 ? 12.343 -13.671 1.838 1.00 96.25 191 LEU A C 1
ATOM 1427 O O . LEU A 1 191 ? 11.875 -14.617 2.461 1.00 96.25 191 LEU A O 1
ATOM 1431 N N . LEU A 1 192 ? 12.747 -13.777 0.568 1.00 94.88 192 LEU A N 1
ATOM 1432 C CA . LEU A 1 192 ? 12.745 -15.051 -0.155 1.00 94.88 192 LEU A CA 1
ATOM 1433 C C . LEU A 1 192 ? 13.910 -15.958 0.252 1.00 94.88 192 LEU A C 1
ATOM 1435 O O . LEU A 1 192 ? 13.846 -17.164 0.023 1.00 94.88 192 LEU A O 1
ATOM 1439 N N . ASN A 1 193 ? 14.970 -15.388 0.836 1.00 95.50 193 ASN A N 1
ATOM 1440 C CA . ASN A 1 193 ? 16.222 -16.079 1.129 1.00 95.50 193 ASN A CA 1
ATOM 1441 C C . ASN A 1 193 ? 16.783 -16.801 -0.115 1.00 95.50 193 ASN A C 1
ATOM 1443 O O . ASN A 1 193 ? 17.135 -17.981 -0.076 1.00 95.50 193 ASN A O 1
ATOM 1447 N N . LYS A 1 194 ? 16.809 -16.089 -1.249 1.00 94.19 194 LYS A N 1
ATOM 1448 C CA . LYS A 1 194 ? 17.264 -16.606 -2.548 1.00 94.19 194 LYS A CA 1
ATOM 1449 C C . LYS A 1 194 ? 18.393 -15.766 -3.138 1.00 94.19 194 LYS A C 1
ATOM 1451 O O . LYS A 1 194 ? 18.684 -14.657 -2.685 1.00 94.19 194 LYS A O 1
ATOM 1456 N N . SER A 1 195 ? 19.048 -16.320 -4.158 1.00 95.00 195 SER A N 1
ATOM 1457 C CA . SER A 1 195 ? 20.084 -15.620 -4.917 1.00 95.00 195 SER A CA 1
ATOM 1458 C C . SER A 1 195 ? 19.506 -14.419 -5.683 1.00 95.00 195 SER A C 1
ATOM 1460 O O . SER A 1 195 ? 18.288 -14.264 -5.821 1.00 95.00 195 SER A O 1
ATOM 1462 N N . THR A 1 196 ? 20.384 -13.545 -6.184 1.00 95.44 196 THR A N 1
ATOM 1463 C CA . THR A 1 196 ? 19.995 -12.444 -7.083 1.00 95.44 196 THR A CA 1
ATOM 1464 C C . THR A 1 196 ? 19.255 -12.980 -8.310 1.00 95.44 196 THR A C 1
ATOM 1466 O O . THR A 1 196 ? 18.194 -12.456 -8.644 1.00 95.44 196 THR A O 1
ATOM 1469 N N . ASP A 1 197 ? 19.771 -14.045 -8.926 1.00 94.00 197 ASP A N 1
ATOM 1470 C CA . ASP A 1 197 ? 19.221 -14.614 -10.159 1.00 94.00 197 ASP A CA 1
ATOM 1471 C C . ASP A 1 197 ? 17.858 -15.264 -9.916 1.00 94.00 197 ASP A C 1
ATOM 1473 O O . ASP A 1 197 ? 16.908 -14.996 -10.645 1.00 94.00 197 ASP A O 1
ATOM 1477 N N . ASP A 1 198 ? 17.717 -16.027 -8.833 1.00 94.31 198 ASP A N 1
ATOM 1478 C CA . ASP A 1 198 ? 16.443 -16.634 -8.435 1.00 94.31 198 ASP A CA 1
ATOM 1479 C C . ASP A 1 198 ? 15.380 -15.583 -8.097 1.00 94.31 198 ASP A C 1
ATOM 1481 O O . ASP A 1 198 ? 14.218 -15.701 -8.487 1.00 94.31 198 ASP A O 1
ATOM 1485 N N . THR A 1 199 ? 15.773 -14.524 -7.385 1.00 95.75 199 THR A N 1
ATOM 1486 C CA . THR A 1 199 ? 14.866 -13.418 -7.049 1.00 95.75 199 THR A CA 1
ATOM 1487 C C . THR A 1 199 ? 14.433 -12.677 -8.314 1.00 95.75 199 THR A C 1
ATOM 1489 O O . THR A 1 199 ? 13.255 -12.348 -8.473 1.00 95.75 199 THR A O 1
ATOM 1492 N N . ALA A 1 200 ? 15.363 -12.455 -9.249 1.00 94.81 200 ALA A N 1
ATOM 1493 C CA . ALA A 1 200 ? 15.062 -11.851 -10.541 1.00 94.81 200 ALA A CA 1
ATOM 1494 C C . ALA A 1 200 ? 14.103 -12.738 -11.338 1.00 94.81 200 ALA A C 1
ATOM 1496 O O . ALA A 1 200 ? 13.127 -12.242 -11.897 1.00 94.81 200 ALA A O 1
ATOM 1497 N N . LEU A 1 201 ? 14.344 -14.046 -11.356 1.00 93.69 201 LEU A N 1
ATOM 1498 C CA . LEU A 1 201 ? 13.518 -15.024 -12.046 1.00 93.69 201 LEU A CA 1
ATOM 1499 C C . LEU A 1 201 ? 12.095 -15.068 -11.481 1.00 93.69 201 LEU A C 1
ATOM 1501 O O . LEU A 1 201 ? 11.139 -15.038 -12.255 1.00 93.69 201 LEU A O 1
ATOM 1505 N N . ALA A 1 202 ? 11.939 -15.044 -10.154 1.00 94.06 202 ALA A N 1
ATOM 1506 C CA . ALA A 1 202 ? 10.634 -14.920 -9.504 1.00 94.06 202 ALA A CA 1
ATOM 1507 C C . ALA A 1 202 ? 9.892 -13.657 -9.971 1.00 94.06 202 ALA A C 1
ATOM 1509 O O . ALA A 1 202 ? 8.734 -13.730 -10.388 1.00 94.06 202 ALA A O 1
ATOM 1510 N N . LEU A 1 203 ? 10.563 -12.501 -9.976 1.00 94.75 203 LEU A N 1
ATOM 1511 C CA . LEU A 1 203 ? 9.959 -11.249 -10.435 1.00 94.75 203 LEU A CA 1
ATOM 1512 C C . LEU A 1 203 ? 9.558 -11.314 -11.919 1.00 94.75 203 LEU A C 1
ATOM 1514 O O . LEU A 1 203 ? 8.469 -10.870 -12.283 1.00 94.75 203 LEU A O 1
ATOM 1518 N N . HIS A 1 204 ? 10.382 -11.924 -12.774 1.00 92.44 204 HIS A N 1
ATOM 1519 C CA . HIS A 1 204 ? 10.054 -12.120 -14.188 1.00 92.44 204 HIS A CA 1
ATOM 1520 C C . HIS A 1 204 ? 8.858 -13.057 -14.385 1.00 92.44 204 HIS A C 1
ATOM 1522 O O . HIS A 1 204 ? 8.000 -12.771 -15.218 1.00 92.44 204 HIS A O 1
ATOM 1528 N N . LEU A 1 205 ? 8.743 -14.138 -13.608 1.00 92.25 205 LEU A N 1
ATOM 1529 C CA . LEU A 1 205 ? 7.573 -15.021 -13.644 1.00 92.25 205 LEU A CA 1
ATOM 1530 C C . LEU A 1 205 ? 6.287 -14.281 -13.252 1.00 92.25 205 LEU A C 1
ATOM 1532 O O . LEU A 1 205 ? 5.257 -14.470 -13.901 1.00 92.25 205 LEU A O 1
ATOM 1536 N N . ILE A 1 206 ? 6.352 -13.405 -12.243 1.00 93.44 206 ILE A N 1
ATOM 1537 C CA . ILE A 1 206 ? 5.229 -12.542 -11.842 1.00 93.44 206 ILE A CA 1
ATOM 1538 C C . ILE A 1 206 ? 4.833 -11.612 -12.996 1.00 93.44 206 ILE A C 1
ATOM 1540 O O . ILE A 1 206 ? 3.652 -11.509 -13.326 1.00 93.44 206 ILE A O 1
ATOM 1544 N N . LEU A 1 207 ? 5.808 -10.964 -13.644 1.00 92.75 207 LEU A N 1
ATOM 1545 C CA . LEU A 1 207 ? 5.560 -10.074 -14.783 1.00 92.75 207 LEU A CA 1
ATOM 1546 C C . LEU A 1 207 ? 4.967 -10.822 -15.987 1.00 92.75 207 LEU A C 1
ATOM 1548 O O . LEU A 1 207 ? 4.036 -10.319 -16.614 1.00 92.75 207 LEU A O 1
ATOM 1552 N N . LEU A 1 208 ? 5.455 -12.030 -16.284 1.00 90.62 208 LEU A N 1
ATOM 1553 C CA . LEU A 1 208 ? 4.911 -12.888 -17.341 1.00 90.62 208 LEU A CA 1
ATOM 1554 C C . LEU A 1 208 ? 3.461 -13.292 -17.046 1.00 90.62 208 LEU A C 1
ATOM 1556 O O . LEU A 1 208 ? 2.610 -13.163 -17.926 1.00 90.62 208 LEU A O 1
ATOM 1560 N N . SER A 1 209 ? 3.173 -13.707 -15.807 1.00 89.06 209 SER A N 1
ATOM 1561 C CA . SER A 1 209 ? 1.810 -14.013 -15.348 1.00 89.06 209 SER A CA 1
ATOM 1562 C C . SER A 1 209 ? 0.878 -12.810 -15.513 1.00 89.06 209 SER A C 1
ATOM 1564 O O . SER A 1 209 ? -0.201 -12.916 -16.098 1.00 89.06 209 SER A O 1
ATOM 1566 N N . ALA A 1 210 ? 1.318 -11.630 -15.067 1.00 87.69 210 ALA A N 1
ATOM 1567 C CA . ALA A 1 210 ? 0.553 -10.392 -15.190 1.00 87.69 210 ALA A CA 1
ATOM 1568 C C . ALA A 1 210 ? 0.353 -9.950 -16.653 1.00 87.69 210 ALA A C 1
ATOM 1570 O O . ALA A 1 210 ? -0.643 -9.300 -16.972 1.00 87.69 210 ALA A O 1
ATOM 1571 N N . GLY A 1 211 ? 1.278 -10.313 -17.548 1.00 86.06 211 GLY A N 1
ATOM 1572 C CA . GLY A 1 211 ? 1.196 -10.079 -18.991 1.00 86.06 211 GLY A CA 1
ATOM 1573 C C . GLY A 1 211 ? 0.279 -11.047 -19.748 1.00 86.06 211 GLY A C 1
ATOM 1574 O O . GLY A 1 211 ? 0.155 -10.925 -20.964 1.00 86.06 211 GLY A O 1
ATOM 1575 N N . GLY A 1 212 ? -0.357 -12.004 -19.062 1.00 79.94 212 GLY A N 1
ATOM 1576 C CA . GLY A 1 212 ? -1.243 -12.997 -19.674 1.00 79.94 212 GLY A CA 1
ATOM 1577 C C . GLY A 1 212 ? -0.516 -14.185 -20.307 1.00 79.94 212 GLY A C 1
ATOM 1578 O O . GLY A 1 212 ? -1.163 -15.043 -20.908 1.00 79.94 212 GLY A O 1
ATOM 1579 N N . ALA A 1 213 ? 0.810 -14.278 -20.164 1.00 73.62 213 ALA A N 1
ATOM 1580 C CA . ALA A 1 213 ? 1.498 -15.528 -20.445 1.00 73.62 213 ALA A CA 1
ATOM 1581 C C . ALA A 1 213 ? 1.104 -16.534 -19.360 1.00 73.62 213 ALA A C 1
ATOM 1583 O O . ALA A 1 213 ? 1.040 -16.173 -18.190 1.00 73.62 213 ALA A O 1
ATOM 1584 N N . SER A 1 214 ? 0.865 -17.795 -19.725 1.00 61.50 214 SER A N 1
ATOM 1585 C CA . SER A 1 214 ? 0.785 -18.864 -18.733 1.00 61.50 214 SER A CA 1
ATOM 1586 C C . SER A 1 214 ? 2.218 -19.184 -18.298 1.00 61.50 214 SER A C 1
ATOM 1588 O O . SER A 1 214 ? 2.974 -19.801 -19.065 1.00 61.50 214 SER A O 1
ATOM 1590 N N . PRO A 1 215 ? 2.666 -18.755 -17.102 1.00 57.25 215 PRO A N 1
ATOM 1591 C CA . PRO A 1 215 ? 3.759 -19.472 -16.483 1.00 57.25 215 PRO A CA 1
ATOM 1592 C C . PRO A 1 215 ? 3.201 -20.883 -16.255 1.00 57.25 215 PRO A C 1
ATOM 1594 O O . PRO A 1 215 ? 2.046 -21.025 -15.860 1.00 57.25 215 PRO A O 1
ATOM 1597 N N . ALA A 1 216 ? 3.943 -21.932 -16.592 1.00 54.16 216 ALA A N 1
ATOM 1598 C CA . ALA A 1 216 ? 3.509 -23.308 -16.354 1.00 54.16 216 ALA A CA 1
ATOM 1599 C C . ALA A 1 216 ? 3.539 -23.592 -14.836 1.00 54.16 216 ALA A C 1
ATOM 1601 O O . ALA A 1 216 ? 4.387 -24.326 -14.343 1.00 54.16 216 ALA A O 1
ATOM 1602 N N . LEU A 1 217 ? 2.683 -22.894 -14.095 1.00 57.34 217 LEU A N 1
ATOM 1603 C CA . LEU A 1 217 ? 2.535 -22.885 -12.654 1.00 57.34 217 LEU A CA 1
ATOM 1604 C C . LEU A 1 217 ? 1.151 -23.455 -12.378 1.00 57.34 217 LEU A C 1
ATOM 1606 O O . LEU A 1 217 ? 0.150 -22.920 -12.857 1.00 57.34 217 LEU A O 1
ATOM 1610 N N . GLU A 1 218 ? 1.099 -24.562 -11.646 1.00 54.50 218 GLU A N 1
ATOM 1611 C CA . GLU A 1 218 ? -0.169 -25.128 -11.199 1.00 54.50 218 GLU A CA 1
ATOM 1612 C C . GLU A 1 218 ? -0.903 -24.099 -10.333 1.00 54.50 218 GLU A C 1
ATOM 1614 O O . GLU A 1 218 ? -0.322 -23.500 -9.424 1.00 54.50 218 GLU A O 1
ATOM 1619 N N . ALA A 1 219 ? -2.181 -23.869 -10.634 1.00 52.12 219 ALA A N 1
ATOM 1620 C CA . ALA A 1 219 ? -3.021 -22.955 -9.876 1.00 52.12 219 ALA A CA 1
ATOM 1621 C C . ALA A 1 219 ? -3.317 -23.561 -8.498 1.00 52.12 219 ALA A C 1
ATOM 1623 O O . ALA A 1 219 ? -4.273 -24.314 -8.325 1.00 52.12 219 ALA A O 1
ATOM 1624 N N . GLN A 1 220 ? -2.482 -23.245 -7.515 1.00 55.47 220 GLN A N 1
ATOM 1625 C CA . GLN A 1 220 ? -2.778 -23.508 -6.113 1.00 55.47 220 GLN A CA 1
ATOM 1626 C C . GLN A 1 220 ? -3.572 -22.322 -5.556 1.00 55.47 220 GLN A C 1
ATOM 1628 O O . GLN A 1 220 ? -3.223 -21.164 -5.798 1.00 55.47 220 GLN A O 1
ATOM 1633 N N . GLY A 1 221 ? -4.662 -22.599 -4.837 1.00 56.16 221 GLY A N 1
ATOM 1634 C CA . GLY A 1 221 ? -5.447 -21.557 -4.176 1.00 56.16 221 GLY A CA 1
ATOM 1635 C C . GLY A 1 221 ? -4.590 -20.808 -3.155 1.00 56.16 221 GLY A C 1
ATOM 1636 O O . GLY A 1 221 ? -3.953 -21.433 -2.310 1.00 56.16 221 GLY A O 1
ATOM 1637 N N . ALA A 1 222 ? -4.558 -19.477 -3.240 1.00 60.75 222 ALA A N 1
ATOM 1638 C CA . ALA A 1 222 ? -3.829 -18.655 -2.281 1.00 60.75 222 ALA A CA 1
ATOM 1639 C C . ALA A 1 222 ? -4.534 -18.666 -0.911 1.00 60.75 222 ALA A C 1
ATOM 1641 O O . ALA A 1 222 ? -5.747 -18.437 -0.864 1.00 60.75 222 ALA A O 1
ATOM 1642 N N . PRO A 1 223 ? -3.813 -18.884 0.207 1.00 57.16 223 PRO A N 1
ATOM 1643 C CA . PRO A 1 223 ? -4.381 -18.758 1.538 1.00 57.16 223 PRO A CA 1
ATOM 1644 C C . PRO A 1 223 ? -4.870 -17.319 1.731 1.00 57.16 223 PRO A C 1
ATOM 1646 O O . PRO A 1 223 ? -4.189 -16.367 1.349 1.00 57.16 223 PRO A O 1
ATOM 1649 N N . ASN A 1 224 ? -6.060 -17.172 2.314 1.00 53.16 224 ASN A N 1
ATOM 1650 C CA . ASN A 1 224 ? -6.735 -15.893 2.568 1.00 53.16 224 ASN A CA 1
ATOM 1651 C C . ASN A 1 224 ? -7.182 -15.105 1.319 1.00 53.16 224 ASN A C 1
ATOM 1653 O O . ASN A 1 224 ? -7.581 -13.947 1.449 1.00 53.16 224 ASN A O 1
ATOM 1657 N N . ALA A 1 225 ? -7.160 -15.692 0.116 1.00 53.69 225 ALA A N 1
ATOM 1658 C CA . ALA A 1 225 ? -7.895 -15.102 -1.000 1.00 53.69 225 ALA A CA 1
ATOM 1659 C C . ALA A 1 225 ? -9.407 -15.266 -0.747 1.00 53.69 225 ALA A C 1
ATOM 1661 O O . ALA A 1 225 ? -9.827 -16.353 -0.353 1.00 53.69 225 ALA A O 1
ATOM 1662 N N . PRO A 1 226 ? -10.236 -14.225 -0.954 1.00 52.38 226 PRO A N 1
ATOM 1663 C CA . PRO A 1 226 ? -11.677 -14.357 -0.787 1.00 52.38 226 PRO A CA 1
ATOM 1664 C C . PRO A 1 226 ? -12.226 -15.439 -1.728 1.00 52.38 226 PRO A C 1
ATOM 1666 O O . PRO A 1 226 ? -11.928 -15.428 -2.927 1.00 52.38 226 PRO A O 1
ATOM 1669 N N . ASP A 1 227 ? -13.030 -16.351 -1.177 1.00 47.19 227 ASP A N 1
ATOM 1670 C CA . ASP A 1 227 ? -13.769 -17.350 -1.946 1.00 47.19 227 ASP A CA 1
ATOM 1671 C C . ASP A 1 227 ? -14.813 -16.651 -2.830 1.00 47.19 227 ASP A C 1
ATOM 1673 O O . ASP A 1 227 ? -15.650 -15.884 -2.351 1.00 47.19 227 ASP A O 1
ATOM 1677 N N . GLY A 1 228 ? -14.772 -16.921 -4.138 1.00 51.31 228 GLY A N 1
ATOM 1678 C CA . GLY A 1 228 ? -15.734 -16.401 -5.113 1.00 51.31 228 GLY A CA 1
ATOM 1679 C C . GLY A 1 228 ? -15.140 -15.473 -6.184 1.00 51.31 228 GLY A C 1
ATOM 1680 O O . GLY A 1 228 ? -13.949 -15.143 -6.171 1.00 51.31 228 GLY A O 1
ATOM 1681 N N . PRO A 1 229 ? -15.953 -15.076 -7.181 1.00 47.16 229 PRO A N 1
ATOM 1682 C CA . PRO A 1 229 ? -15.513 -14.162 -8.226 1.00 47.16 229 PRO A CA 1
ATOM 1683 C C . PRO A 1 229 ? -15.113 -12.820 -7.604 1.00 47.16 229 PRO A C 1
ATOM 1685 O O . PRO A 1 229 ? -15.845 -12.258 -6.791 1.00 47.16 229 PRO A O 1
ATOM 1688 N N . ALA A 1 230 ? -13.947 -12.301 -8.000 1.00 50.16 230 ALA A N 1
ATOM 1689 C CA . ALA A 1 230 ? -13.515 -10.971 -7.581 1.00 50.16 230 ALA A CA 1
ATOM 1690 C C . ALA A 1 230 ? -14.606 -9.942 -7.937 1.00 50.16 230 ALA A C 1
ATOM 1692 O O . ALA A 1 230 ? -15.210 -10.067 -9.010 1.00 50.16 230 ALA A O 1
ATOM 1693 N N . PRO A 1 231 ? -14.858 -8.931 -7.084 1.00 49.94 231 PRO A N 1
ATOM 1694 C CA . PRO A 1 231 ? -15.821 -7.889 -7.407 1.00 49.94 231 PRO A CA 1
ATOM 1695 C C . PRO A 1 231 ? -15.477 -7.291 -8.773 1.00 49.94 231 PRO A C 1
ATOM 1697 O O . PRO A 1 231 ? -14.304 -7.043 -9.079 1.00 49.94 231 PRO A O 1
ATOM 1700 N N . ALA A 1 232 ? -16.501 -7.127 -9.615 1.00 50.56 232 ALA A N 1
ATOM 1701 C CA . ALA A 1 232 ? -16.335 -6.633 -10.973 1.00 50.56 232 ALA A CA 1
ATOM 1702 C C . ALA A 1 232 ? -15.546 -5.321 -10.941 1.00 50.56 232 ALA A C 1
ATOM 1704 O O . ALA A 1 232 ? -15.898 -4.405 -10.203 1.00 50.56 232 ALA A O 1
ATOM 1705 N N . VAL A 1 233 ? -14.472 -5.245 -11.731 1.00 50.56 233 VAL A N 1
ATOM 1706 C CA . VAL A 1 233 ? -13.707 -4.010 -11.911 1.00 50.56 233 VAL A CA 1
ATOM 1707 C C . VAL A 1 233 ? -14.659 -2.989 -12.535 1.00 50.56 233 VAL A C 1
ATOM 1709 O O . VAL A 1 233 ? -15.053 -3.191 -13.688 1.00 50.56 233 VAL A O 1
ATOM 1712 N N . PRO A 1 234 ? -15.057 -1.915 -11.827 1.00 48.38 234 PRO A N 1
ATOM 1713 C CA . PRO A 1 234 ? -15.875 -0.885 -12.440 1.00 48.38 234 PRO A CA 1
ATOM 1714 C C . PRO A 1 234 ? -15.084 -0.309 -13.616 1.00 48.38 234 PRO A C 1
ATOM 1716 O O . PRO A 1 234 ? -13.895 0.000 -13.483 1.00 48.38 234 PRO A O 1
ATOM 1719 N N . GLY A 1 235 ? -15.712 -0.211 -14.787 1.00 42.09 235 GLY A N 1
ATOM 1720 C CA . GLY A 1 235 ? -15.096 0.391 -15.966 1.00 42.09 235 GLY A CA 1
ATOM 1721 C C . GLY A 1 235 ? -14.783 1.860 -15.690 1.00 42.09 235 GLY A C 1
ATOM 1722 O O . GLY A 1 235 ? -15.651 2.709 -15.842 1.00 42.09 235 GLY A O 1
ATOM 1723 N N . GLY A 1 236 ? -13.573 2.151 -15.205 1.00 51.31 236 GLY A N 1
ATOM 1724 C CA . GLY A 1 236 ? -13.258 3.487 -14.690 1.00 51.31 236 GLY A CA 1
ATOM 1725 C C . GLY A 1 236 ? -11.883 3.676 -14.041 1.00 51.31 236 GLY A C 1
ATOM 1726 O O . GLY A 1 236 ? -11.688 4.644 -13.328 1.00 51.31 236 GLY A O 1
ATOM 1727 N N . GLY A 1 237 ? -10.913 2.788 -14.268 1.00 56.38 237 GLY A N 1
ATOM 1728 C CA . GLY A 1 237 ? -9.477 3.116 -14.325 1.00 56.38 237 GLY A CA 1
ATOM 1729 C C . GLY A 1 237 ? -8.683 3.623 -13.098 1.00 56.38 237 GLY A C 1
ATOM 1730 O O . GLY A 1 237 ? -7.459 3.525 -13.156 1.00 56.38 237 GLY A O 1
ATOM 1731 N N . ALA A 1 238 ? -9.269 4.114 -12.004 1.00 62.84 238 ALA A N 1
ATOM 1732 C CA . ALA A 1 238 ? -8.524 4.630 -10.838 1.00 62.84 238 ALA A CA 1
ATOM 1733 C C . ALA A 1 238 ? -8.956 3.945 -9.539 1.00 62.84 238 ALA A C 1
ATOM 1735 O O . ALA A 1 238 ? -10.134 3.617 -9.401 1.00 62.84 238 ALA A O 1
ATOM 1736 N N . LEU A 1 239 ? -8.004 3.682 -8.620 1.00 75.12 239 LEU A N 1
ATOM 1737 C CA . LEU A 1 239 ? -8.216 2.989 -7.331 1.00 75.12 239 LEU A CA 1
ATOM 1738 C C . LEU A 1 239 ? -9.078 3.826 -6.379 1.00 75.12 239 LEU A C 1
ATOM 1740 O O . LEU A 1 239 ? -8.604 4.288 -5.360 1.00 75.12 239 LEU A O 1
ATOM 1744 N N . GLY A 1 240 ? -10.326 4.111 -6.760 1.00 83.50 240 GLY A N 1
ATOM 1745 C CA . GLY A 1 240 ? -11.135 5.192 -6.193 1.00 83.50 240 GLY A CA 1
ATOM 1746 C C . GLY A 1 240 ? -11.661 4.940 -4.781 1.00 83.50 240 GLY A C 1
ATOM 1747 O O . GLY A 1 240 ? -11.932 5.909 -4.067 1.00 83.50 240 GLY A O 1
ATOM 1748 N N . THR A 1 241 ? -11.756 3.675 -4.359 1.00 86.81 241 THR A N 1
ATOM 1749 C CA . THR A 1 241 ? -12.171 3.280 -3.002 1.00 86.81 241 THR A CA 1
ATOM 1750 C C . THR A 1 241 ? -11.172 2.310 -2.366 1.00 86.81 241 THR A C 1
ATOM 1752 O O . THR A 1 241 ? -10.447 1.595 -3.071 1.00 86.81 241 THR A O 1
ATOM 1755 N N . ALA A 1 242 ? -11.125 2.289 -1.033 1.00 87.62 242 ALA A N 1
ATOM 1756 C CA . ALA A 1 242 ? -10.231 1.423 -0.270 1.00 87.62 242 ALA A CA 1
ATOM 1757 C C . ALA A 1 242 ? -10.609 -0.061 -0.418 1.00 87.62 242 ALA A C 1
ATOM 1759 O O . ALA A 1 242 ? -9.731 -0.927 -0.495 1.00 87.62 242 ALA A O 1
ATOM 1760 N N . GLU A 1 243 ? -11.902 -0.360 -0.562 1.00 84.62 243 GLU A N 1
ATOM 1761 C CA . GLU A 1 243 ? -12.407 -1.702 -0.860 1.00 84.62 243 GLU A CA 1
ATOM 1762 C C . GLU A 1 243 ? -11.912 -2.166 -2.229 1.00 84.62 243 GLU A C 1
ATOM 1764 O O . GLU A 1 243 ? -11.473 -3.308 -2.375 1.00 84.62 243 GLU A O 1
ATOM 1769 N N . TRP A 1 244 ? -11.918 -1.276 -3.232 1.00 85.31 244 TRP A N 1
ATOM 1770 C CA . TRP A 1 244 ? -11.434 -1.634 -4.561 1.00 85.31 244 TRP A CA 1
ATOM 1771 C C . TRP A 1 244 ? -9.920 -1.871 -4.578 1.00 85.31 244 TRP A C 1
ATOM 1773 O O . TRP A 1 244 ? -9.469 -2.831 -5.206 1.00 85.31 244 TRP A O 1
ATOM 1783 N N . ARG A 1 245 ? -9.132 -1.081 -3.831 1.00 91.00 245 ARG A N 1
ATOM 1784 C CA . ARG A 1 245 ? -7.702 -1.369 -3.600 1.00 91.00 245 ARG A CA 1
ATOM 1785 C C . ARG A 1 245 ? -7.508 -2.753 -2.988 1.00 91.00 245 ARG A C 1
ATOM 1787 O O . ARG A 1 245 ? -6.726 -3.541 -3.514 1.00 91.00 245 ARG A O 1
ATOM 1794 N N . SER A 1 246 ? -8.236 -3.059 -1.919 1.00 88.88 246 SER A N 1
ATOM 1795 C CA . SER A 1 246 ? -8.108 -4.333 -1.201 1.00 88.88 246 SER A CA 1
ATOM 1796 C C . SER A 1 246 ? -8.475 -5.525 -2.093 1.00 88.88 246 SER A C 1
ATOM 1798 O O . SER A 1 246 ? -7.757 -6.523 -2.137 1.00 88.88 246 SER A O 1
ATOM 1800 N N . ALA A 1 247 ? -9.539 -5.396 -2.891 1.00 87.00 247 ALA A N 1
ATOM 1801 C CA . ALA A 1 247 ? -9.925 -6.405 -3.873 1.00 87.00 247 ALA A CA 1
ATOM 1802 C C . ALA A 1 247 ? -8.882 -6.573 -4.992 1.00 87.00 247 ALA A C 1
ATOM 1804 O O . ALA A 1 247 ? -8.604 -7.698 -5.416 1.00 87.00 247 ALA A O 1
ATOM 1805 N N . TRP A 1 248 ? -8.289 -5.471 -5.466 1.00 90.69 248 TRP A N 1
ATOM 1806 C CA . TRP A 1 248 ? -7.210 -5.512 -6.453 1.00 90.69 248 TRP A CA 1
ATOM 1807 C C . TRP A 1 248 ? -5.984 -6.254 -5.912 1.00 90.69 248 TRP A C 1
ATOM 1809 O O . TRP A 1 248 ? -5.435 -7.106 -6.608 1.00 90.69 248 TRP A O 1
ATOM 1819 N N . GLU A 1 249 ? -5.581 -5.979 -4.671 1.00 93.19 249 GLU A N 1
ATOM 1820 C CA . GLU A 1 249 ? -4.438 -6.633 -4.029 1.00 93.19 249 GLU A CA 1
ATOM 1821 C C . GLU A 1 249 ? -4.682 -8.126 -3.807 1.00 93.19 249 GLU A C 1
ATOM 1823 O O . GLU A 1 249 ? -3.827 -8.935 -4.162 1.00 93.19 249 GLU A O 1
ATOM 1828 N N . ALA A 1 250 ? -5.861 -8.508 -3.309 1.00 90.06 250 ALA A N 1
ATOM 1829 C CA . ALA A 1 250 ? -6.215 -9.914 -3.119 1.00 90.06 250 ALA A CA 1
ATOM 1830 C C . ALA A 1 250 ? -6.224 -10.682 -4.451 1.00 90.06 250 ALA A C 1
ATOM 1832 O O . ALA A 1 250 ? -5.737 -11.811 -4.540 1.00 90.06 250 ALA A O 1
ATOM 1833 N N . ARG A 1 251 ? -6.719 -10.047 -5.520 1.00 87.56 251 ARG A N 1
ATOM 1834 C CA . ARG A 1 251 ? -6.666 -10.609 -6.870 1.00 87.56 251 ARG A CA 1
ATOM 1835 C C . ARG A 1 251 ? -5.230 -10.733 -7.380 1.00 87.56 251 ARG A C 1
ATOM 1837 O O . ARG A 1 251 ? -4.872 -11.776 -7.913 1.00 87.56 251 ARG A O 1
ATOM 1844 N N . CYS A 1 252 ? -4.419 -9.688 -7.227 1.00 90.88 252 CYS A N 1
ATOM 1845 C CA . CYS A 1 252 ? -3.017 -9.695 -7.642 1.00 90.88 252 CYS A CA 1
ATOM 1846 C C . CYS A 1 252 ? -2.235 -10.803 -6.921 1.00 90.88 252 CYS A C 1
ATOM 1848 O O . CYS A 1 252 ? -1.471 -11.533 -7.556 1.00 90.88 252 CYS A O 1
ATOM 1850 N N . LEU A 1 253 ? -2.499 -10.986 -5.623 1.00 92.56 253 LEU A N 1
ATOM 1851 C CA . LEU A 1 253 ? -1.955 -12.084 -4.840 1.00 92.56 253 LEU A CA 1
ATOM 1852 C C . LEU A 1 253 ? -2.334 -13.435 -5.433 1.00 92.56 253 LEU A C 1
ATOM 1854 O O . LEU A 1 253 ? -1.450 -14.203 -5.792 1.00 92.56 253 LEU A O 1
ATOM 1858 N N . ARG A 1 254 ? -3.634 -13.704 -5.554 1.00 88.62 254 ARG A N 1
ATOM 1859 C CA . ARG A 1 254 ? -4.150 -14.993 -6.014 1.00 88.62 254 ARG A CA 1
ATOM 1860 C C . ARG A 1 254 ? -3.678 -15.343 -7.425 1.00 88.62 254 ARG A C 1
ATOM 1862 O O . ARG A 1 254 ? -3.234 -16.461 -7.653 1.00 88.62 254 ARG A O 1
ATOM 1869 N N . ASP A 1 255 ? -3.784 -14.399 -8.356 1.00 87.56 255 ASP A N 1
ATOM 1870 C CA . ASP A 1 255 ? -3.601 -14.672 -9.783 1.00 87.56 255 ASP A CA 1
ATOM 1871 C C . ASP A 1 255 ? -2.113 -14.644 -10.192 1.00 87.56 255 ASP A C 1
ATOM 1873 O O . ASP A 1 255 ? -1.717 -15.352 -11.118 1.00 87.56 255 ASP A O 1
ATOM 1877 N N . HIS A 1 256 ? -1.276 -13.829 -9.531 1.00 90.56 256 HIS A N 1
ATOM 1878 C CA . HIS A 1 256 ? 0.070 -13.520 -10.036 1.00 90.56 256 HIS A CA 1
ATOM 1879 C C . HIS A 1 256 ? 1.204 -13.720 -9.030 1.00 90.56 256 HIS A C 1
ATOM 1881 O O . HIS A 1 256 ? 2.280 -14.161 -9.428 1.00 90.56 256 HIS A O 1
ATOM 1887 N N . LEU A 1 257 ? 1.001 -13.399 -7.750 1.00 93.38 257 LEU A N 1
ATOM 1888 C CA . LEU A 1 257 ? 2.084 -13.448 -6.760 1.00 93.38 257 LEU A CA 1
ATOM 1889 C C . LEU A 1 257 ? 2.178 -14.816 -6.086 1.00 93.38 257 LEU A C 1
ATOM 1891 O O . LEU A 1 257 ? 3.256 -15.394 -6.041 1.00 93.38 257 LEU A O 1
ATOM 1895 N N . PHE A 1 258 ? 1.066 -15.352 -5.584 1.00 90.88 258 PHE A N 1
ATOM 1896 C CA . PHE A 1 258 ? 1.041 -16.602 -4.828 1.00 90.88 258 PHE A CA 1
ATOM 1897 C C . PHE A 1 258 ? 1.546 -17.813 -5.630 1.00 90.88 258 PHE A C 1
ATOM 1899 O O . PHE A 1 258 ? 2.398 -18.526 -5.100 1.00 90.88 258 PHE A O 1
ATOM 1906 N N . PRO A 1 259 ? 1.155 -18.016 -6.908 1.00 89.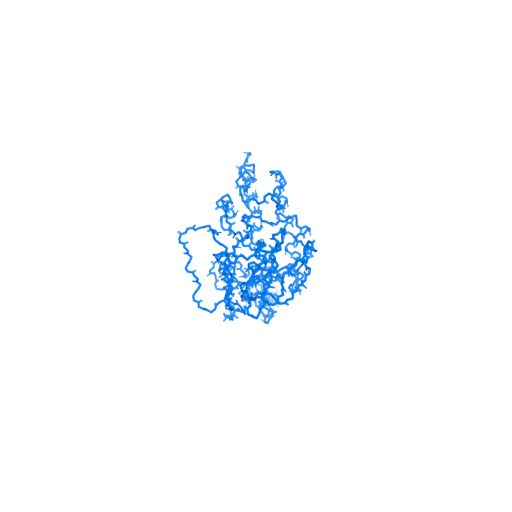50 259 PRO A N 1
ATOM 1907 C CA . PRO A 1 259 ? 1.671 -19.132 -7.706 1.00 89.50 259 PRO A CA 1
ATOM 1908 C C . PRO A 1 259 ? 3.197 -19.122 -7.873 1.00 89.50 259 PRO A C 1
ATOM 1910 O O . PRO A 1 259 ? 3.790 -20.152 -8.181 1.00 89.50 259 PRO A O 1
ATOM 1913 N N . VAL A 1 260 ? 3.835 -17.962 -7.689 1.00 90.25 260 VAL A N 1
ATOM 1914 C CA . VAL A 1 260 ? 5.289 -17.804 -7.782 1.00 90.25 260 VAL A CA 1
ATOM 1915 C C . VAL A 1 260 ? 5.935 -17.852 -6.399 1.00 90.25 260 VAL A C 1
ATOM 1917 O O . VAL A 1 260 ? 6.863 -18.629 -6.195 1.00 90.25 260 VAL A O 1
ATOM 1920 N N . LEU A 1 261 ? 5.444 -17.037 -5.462 1.00 92.00 261 LEU A N 1
ATOM 1921 C CA . LEU A 1 261 ? 6.086 -16.720 -4.183 1.00 92.00 261 LEU A CA 1
ATOM 1922 C C . LEU A 1 261 ? 5.713 -17.655 -3.029 1.00 92.00 261 LEU A C 1
ATOM 1924 O O . LEU A 1 261 ? 6.278 -17.502 -1.948 1.00 92.00 261 LEU A O 1
ATOM 1928 N N . ALA A 1 262 ? 4.768 -18.585 -3.209 1.00 89.19 262 ALA A N 1
ATOM 1929 C CA . ALA A 1 262 ? 4.486 -19.592 -2.187 1.00 89.19 262 ALA A CA 1
ATOM 1930 C C . ALA A 1 262 ? 5.788 -20.302 -1.775 1.00 89.19 262 ALA A C 1
ATOM 1932 O O . ALA A 1 262 ? 6.638 -20.564 -2.618 1.00 89.19 262 ALA A O 1
ATOM 1933 N N . GLU A 1 263 ? 5.966 -20.615 -0.493 1.00 85.94 263 GLU A N 1
ATOM 1934 C CA . GLU A 1 263 ? 7.188 -21.287 -0.028 1.00 85.94 263 GLU A CA 1
ATOM 1935 C C . GLU A 1 263 ? 7.237 -22.740 -0.523 1.00 85.94 263 GLU A C 1
ATOM 1937 O O . GLU A 1 263 ? 8.242 -23.205 -1.061 1.00 85.94 263 GLU A O 1
ATOM 1942 N N . ALA A 1 264 ? 6.100 -23.434 -0.433 1.00 85.38 264 ALA A N 1
ATOM 1943 C CA . ALA A 1 264 ? 5.952 -24.803 -0.905 1.00 85.38 264 ALA A CA 1
ATOM 1944 C C . ALA A 1 264 ? 6.177 -24.888 -2.421 1.00 85.38 264 ALA A C 1
ATOM 1946 O O . ALA A 1 264 ? 5.424 -24.302 -3.202 1.00 85.38 264 ALA A O 1
ATOM 1947 N N . GLY A 1 265 ? 7.203 -25.625 -2.849 1.00 84.25 265 GLY A N 1
ATOM 1948 C CA . GLY A 1 265 ? 7.538 -25.820 -4.261 1.00 84.25 265 GLY A CA 1
ATOM 1949 C C . GLY A 1 265 ? 8.330 -24.673 -4.910 1.00 84.25 265 GLY A C 1
ATOM 1950 O O . GLY A 1 265 ? 8.433 -24.626 -6.138 1.00 84.25 265 GLY A O 1
ATOM 1951 N N . LEU A 1 266 ? 8.809 -23.689 -4.131 1.00 87.38 266 LEU A N 1
ATOM 1952 C CA . LEU A 1 266 ? 9.489 -22.504 -4.675 1.00 87.38 266 LEU A CA 1
ATOM 1953 C C . LEU A 1 266 ? 10.763 -22.883 -5.434 1.00 87.38 266 LEU A C 1
ATOM 1955 O O . LEU A 1 266 ? 11.017 -22.360 -6.516 1.00 87.38 266 LEU A O 1
ATOM 1959 N N . GLU A 1 267 ? 11.554 -23.797 -4.879 1.00 88.62 267 GLU A N 1
ATOM 1960 C CA . GLU A 1 267 ? 12.823 -24.225 -5.471 1.00 88.62 267 GLU A CA 1
ATOM 1961 C C . GLU A 1 267 ? 12.612 -24.949 -6.795 1.00 88.62 267 GLU A C 1
ATOM 1963 O O . GLU A 1 267 ? 13.285 -24.646 -7.778 1.00 88.62 267 GLU A O 1
ATOM 1968 N N . GLU A 1 268 ? 11.628 -25.842 -6.865 1.00 89.06 268 GLU A N 1
ATOM 1969 C CA . GLU A 1 268 ? 11.284 -26.559 -8.085 1.00 89.06 268 GLU A CA 1
ATOM 1970 C C . GLU A 1 268 ? 10.789 -25.604 -9.173 1.00 89.06 268 GLU A C 1
ATOM 1972 O O . GLU A 1 268 ? 11.194 -25.732 -10.334 1.00 89.06 268 GLU A O 1
ATOM 1977 N N . ARG A 1 269 ? 9.958 -24.617 -8.804 1.00 88.69 269 ARG A N 1
ATOM 1978 C CA . ARG A 1 269 ? 9.484 -23.572 -9.725 1.00 88.69 269 ARG A CA 1
ATOM 1979 C C . ARG A 1 269 ? 10.635 -22.748 -10.286 1.00 88.69 269 ARG A C 1
ATOM 1981 O O . ARG A 1 2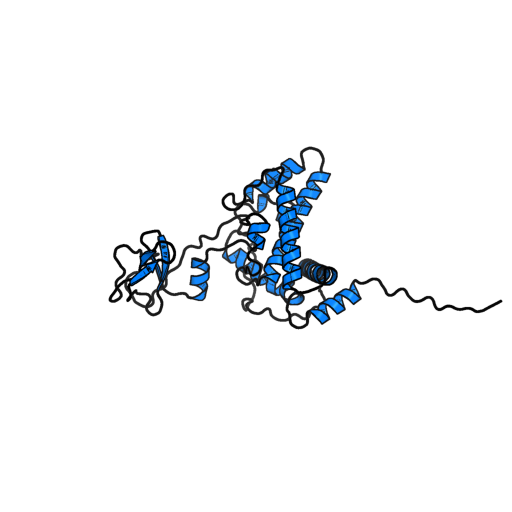69 ? 10.702 -22.545 -11.500 1.00 88.69 269 ARG A O 1
ATOM 1988 N N . LEU A 1 270 ? 11.544 -22.296 -9.425 1.00 90.12 270 LEU A N 1
ATOM 1989 C CA . LEU A 1 270 ? 12.709 -21.515 -9.835 1.00 90.12 270 LEU A CA 1
ATOM 1990 C C . LEU A 1 270 ? 13.656 -22.345 -10.700 1.00 90.12 270 LEU A C 1
ATOM 1992 O O . LEU A 1 270 ? 14.042 -21.896 -11.774 1.00 90.12 270 LEU A O 1
ATOM 1996 N N . ALA A 1 271 ? 13.936 -23.595 -10.330 1.00 88.12 271 ALA A N 1
ATOM 1997 C CA . ALA A 1 271 ? 14.760 -24.492 -11.133 1.00 88.12 271 ALA A CA 1
ATOM 1998 C C . ALA A 1 271 ? 14.135 -24.775 -12.512 1.00 88.12 271 ALA A C 1
ATOM 2000 O O . ALA A 1 271 ? 14.840 -24.831 -13.521 1.00 88.12 271 ALA A O 1
ATOM 2001 N N . ALA A 1 272 ? 12.809 -24.939 -12.587 1.00 87.00 272 ALA A N 1
ATOM 2002 C CA . ALA A 1 272 ? 12.098 -25.108 -13.853 1.00 87.00 272 ALA A CA 1
ATOM 2003 C C . ALA A 1 272 ? 12.183 -23.856 -14.732 1.00 87.00 272 ALA A C 1
ATOM 2005 O O . ALA A 1 272 ? 12.444 -23.958 -15.933 1.00 87.00 272 ALA A O 1
ATOM 2006 N N . ALA A 1 273 ? 12.012 -22.678 -14.138 1.00 86.81 273 ALA A N 1
ATOM 2007 C CA . ALA A 1 273 ? 12.155 -21.419 -14.845 1.00 86.81 273 ALA A CA 1
ATOM 2008 C C . ALA A 1 273 ? 13.611 -21.175 -15.290 1.00 86.81 273 ALA A C 1
ATOM 2010 O O . ALA A 1 273 ? 13.828 -20.748 -16.420 1.00 86.81 273 ALA A O 1
ATOM 2011 N N . ALA A 1 274 ? 14.607 -21.547 -14.485 1.00 87.69 274 ALA A N 1
ATOM 2012 C CA . ALA A 1 274 ? 16.019 -21.425 -14.833 1.00 87.69 274 ALA A CA 1
ATOM 2013 C C . ALA A 1 274 ? 16.383 -22.341 -16.008 1.00 87.69 274 ALA A C 1
ATOM 2015 O O . ALA A 1 274 ? 17.098 -21.923 -16.907 1.00 87.69 274 ALA A O 1
ATOM 2016 N N . ARG A 1 275 ? 15.824 -23.557 -16.080 1.00 87.12 275 ARG A N 1
ATOM 2017 C CA . ARG A 1 275 ? 15.967 -24.420 -17.269 1.00 87.12 275 ARG A CA 1
ATOM 2018 C C . ARG A 1 275 ? 15.291 -23.838 -18.511 1.00 87.12 275 ARG A C 1
ATOM 2020 O O . ARG A 1 275 ? 15.770 -24.051 -19.617 1.00 87.12 275 ARG A O 1
ATOM 2027 N N . ARG A 1 276 ? 14.164 -23.141 -18.339 1.00 83.38 276 ARG A N 1
ATOM 2028 C CA . ARG A 1 276 ? 13.404 -22.535 -19.442 1.00 83.38 276 ARG A CA 1
ATOM 2029 C C . ARG A 1 276 ? 14.081 -21.290 -20.015 1.00 83.38 276 ARG A C 1
ATOM 2031 O O . ARG A 1 276 ? 13.987 -21.066 -21.217 1.00 83.38 276 ARG A O 1
ATOM 2038 N N . PHE A 1 277 ? 14.679 -20.466 -19.158 1.00 82.00 277 PHE A N 1
ATOM 2039 C CA . PHE A 1 277 ? 15.222 -19.151 -19.518 1.00 82.00 277 PHE A CA 1
ATOM 2040 C C . PHE A 1 277 ? 16.750 -19.065 -19.436 1.00 82.00 277 PHE A C 1
ATOM 2042 O O . PHE A 1 277 ? 17.318 -18.041 -19.805 1.00 82.00 277 PHE A O 1
ATOM 2049 N N . GLY A 1 278 ? 17.412 -20.111 -18.944 1.00 71.00 278 GLY A N 1
ATOM 2050 C CA . GLY A 1 278 ? 18.864 -20.216 -18.928 1.00 71.00 278 GLY A CA 1
ATOM 2051 C C . GLY A 1 278 ? 19.444 -20.318 -20.340 1.00 71.00 278 GLY A C 1
ATOM 2052 O O . GLY A 1 278 ? 18.709 -20.590 -21.296 1.00 71.00 278 GLY A O 1
ATOM 2053 N N . PRO A 1 279 ? 20.760 -20.095 -20.489 1.00 66.12 279 PRO A N 1
ATOM 2054 C CA . PRO A 1 279 ? 21.431 -20.284 -21.768 1.00 66.12 279 PRO A CA 1
ATOM 2055 C C . PRO A 1 279 ? 21.154 -21.702 -22.276 1.00 66.12 279 PRO A C 1
ATOM 2057 O O . PRO A 1 279 ? 21.219 -22.666 -21.507 1.00 66.12 279 PRO A O 1
ATOM 2060 N N . ALA A 1 280 ? 20.795 -21.825 -23.558 1.00 56.59 280 ALA A N 1
ATOM 2061 C CA . ALA A 1 280 ? 20.677 -23.131 -24.194 1.00 56.59 280 ALA A CA 1
ATOM 2062 C C . ALA A 1 280 ? 21.995 -23.869 -23.958 1.00 56.59 280 ALA A C 1
ATOM 2064 O O . ALA A 1 280 ? 23.049 -23.275 -24.163 1.00 56.59 280 ALA A O 1
ATOM 2065 N N . ALA A 1 281 ? 21.937 -25.116 -23.482 1.00 54.69 281 ALA A N 1
ATOM 2066 C CA . ALA A 1 281 ? 23.140 -25.917 -23.327 1.00 54.69 281 ALA A CA 1
ATOM 2067 C C . ALA A 1 281 ? 23.864 -25.898 -24.670 1.00 54.69 281 ALA A C 1
ATOM 2069 O O . ALA A 1 281 ? 23.302 -26.366 -25.664 1.00 54.69 281 ALA A O 1
ATOM 2070 N N . ASP A 1 282 ? 25.053 -25.297 -24.696 1.00 47.22 282 ASP A N 1
ATOM 2071 C CA . ASP A 1 282 ? 25.922 -25.309 -25.855 1.00 47.22 282 ASP A CA 1
ATOM 2072 C C . ASP A 1 282 ? 26.013 -26.770 -26.276 1.00 47.22 282 ASP A C 1
ATOM 2074 O O . ASP A 1 282 ? 26.500 -27.620 -25.524 1.00 47.22 282 ASP A O 1
ATOM 2078 N N . GLY A 1 283 ? 25.412 -27.089 -27.424 1.00 46.59 283 GLY A N 1
ATOM 2079 C CA . GLY A 1 283 ? 25.488 -28.417 -27.993 1.00 46.59 283 GLY A CA 1
ATOM 2080 C C . GLY A 1 283 ? 26.964 -28.696 -28.171 1.00 46.59 283 GLY A C 1
ATOM 2081 O O . GLY A 1 283 ? 27.585 -28.106 -29.052 1.00 46.59 283 GLY A O 1
ATOM 2082 N N . GLY A 1 284 ? 27.519 -29.520 -27.280 1.00 42.62 284 GLY A N 1
ATOM 2083 C CA . GLY A 1 284 ? 28.892 -29.973 -27.349 1.00 42.62 284 GLY A CA 1
ATOM 2084 C C . GLY A 1 284 ? 29.102 -30.537 -28.738 1.00 42.62 284 GLY A C 1
ATOM 2085 O O . GLY A 1 284 ? 28.627 -31.630 -29.042 1.00 42.62 284 GLY A O 1
ATOM 2086 N N . GLY A 1 285 ? 29.752 -29.743 -29.589 1.00 41.56 285 GLY A N 1
ATOM 2087 C CA . GLY A 1 285 ? 30.289 -30.196 -30.850 1.00 41.56 285 GLY A CA 1
ATOM 2088 C C . GLY A 1 285 ? 31.260 -31.298 -30.493 1.00 41.56 285 GLY A C 1
ATOM 2089 O O . GLY A 1 285 ? 32.343 -31.027 -29.975 1.00 41.56 285 GLY A O 1
ATOM 2090 N N . GLY A 1 286 ? 30.798 -32.535 -30.674 1.00 39.38 286 GLY A N 1
ATOM 2091 C CA . GLY A 1 286 ? 31.630 -33.715 -30.609 1.00 39.38 286 GLY A CA 1
ATOM 2092 C C . GLY A 1 286 ? 32.868 -33.448 -31.445 1.00 39.38 286 GLY A C 1
ATOM 2093 O O . GLY A 1 286 ? 32.771 -33.045 -32.605 1.00 39.38 286 GLY A O 1
ATOM 2094 N N . GLY A 1 287 ? 34.025 -33.606 -30.813 1.00 49.28 287 GLY A N 1
ATOM 2095 C CA . GLY A 1 287 ? 35.265 -33.751 -31.540 1.00 49.28 287 GLY A CA 1
ATOM 2096 C C . GLY A 1 287 ? 35.147 -34.998 -32.401 1.00 49.28 287 GLY A C 1
ATOM 2097 O O . GLY A 1 287 ? 35.286 -36.105 -31.893 1.00 49.28 287 GLY A O 1
ATOM 2098 N N . ASP A 1 288 ? 34.887 -34.796 -33.686 1.00 41.75 288 ASP A N 1
ATOM 2099 C CA . ASP A 1 288 ? 35.248 -35.755 -34.717 1.00 41.75 288 ASP A CA 1
ATOM 2100 C C . ASP A 1 288 ? 36.653 -35.380 -35.198 1.00 41.75 288 ASP A C 1
ATOM 2102 O O . ASP A 1 288 ? 36.847 -34.689 -36.198 1.00 41.75 288 ASP A O 1
ATOM 2106 N N . ASP A 1 289 ? 37.649 -35.839 -34.438 1.00 50.09 289 ASP A N 1
ATOM 2107 C CA . ASP A 1 289 ? 38.968 -36.139 -34.985 1.00 50.09 289 ASP A CA 1
ATOM 2108 C C . ASP A 1 289 ? 38.805 -37.345 -35.924 1.00 50.09 289 ASP A C 1
ATOM 2110 O O . ASP A 1 289 ? 38.769 -38.496 -35.483 1.00 50.09 289 ASP A O 1
ATOM 2114 N N . ALA A 1 290 ? 38.690 -37.092 -37.229 1.00 46.16 290 ALA A N 1
ATOM 2115 C CA . ALA A 1 290 ? 38.820 -38.130 -38.249 1.00 46.16 290 ALA A CA 1
ATOM 2116 C C . ALA A 1 290 ? 39.300 -37.573 -39.603 1.00 46.16 290 ALA A C 1
ATOM 2118 O O . ALA A 1 290 ? 38.525 -36.993 -40.358 1.00 46.16 290 ALA A O 1
ATOM 2119 N N . GLY A 1 291 ? 40.563 -37.880 -39.932 1.00 45.84 291 GLY A N 1
ATOM 2120 C CA . GLY A 1 291 ? 41.131 -37.892 -41.292 1.00 45.84 291 GLY A CA 1
ATOM 2121 C C . GLY A 1 291 ? 41.632 -36.534 -41.793 1.00 45.84 291 GLY A C 1
ATOM 2122 O O . GLY A 1 291 ? 40.926 -35.541 -41.717 1.00 45.84 291 GLY A O 1
ATOM 2123 N N . GLY A 1 292 ? 42.828 -36.397 -42.357 1.00 37.25 292 GLY A N 1
ATOM 2124 C CA . GLY A 1 292 ? 43.823 -37.344 -42.857 1.00 37.25 292 GLY A CA 1
ATOM 2125 C C . GLY A 1 292 ? 44.856 -36.549 -43.653 1.00 37.25 292 GLY A C 1
ATOM 2126 O O . GLY A 1 292 ? 44.511 -35.430 -44.099 1.00 37.25 292 GLY A O 1
#

Organism: Heterosigma akashiwo (NCBI:txid2829)

Radius of gyration: 24.6 Å; chains: 1; bounding box: 72×58×78 Å

Secondary structure (DSSP, 8-state):
-HHHHH-GGGGTT-B-TT----HHHHHHHHH-SEEEE-TTS-EEEE-TTSS--SEEE-TTT--EEEEETTEEPTTSEETT---S-TT--------PPPBB----HHHHHT-TT--BTTB-HHHHHHHHHHHHHHHHHHHHHHHTT-TTHHHHHHHHHGGGB-TTT----TTTHHHHHHHHHHHHHHHHHHHHT--HHHHHHHHHHHHHHHTT---S---PPPTTPPSSSPPP--SS-S--SHHHHHHHHHHHIIIIIHHHH-STTHHHHHHHHHHHHSPP------------

Sequence (292 aa):
MRRALLAPGELAGAYVPTMPEDLAKMAQTVMGGRWYNCPNGHPYYVDLCGRPTVVQQCAECGADIGGTDHNLLETNVDIGNVGTAYNQTTVLEDRSERNYCLRDAATEGADRHYSARALGPAAVQAVRLCLHAALCAGAAAAEMGGPGALAQWAQSVRPLLNTTFCNPSAEELPGYFVDHYHGNWTLLKALLNKSTDDTALALHLILLSAGGASPALEAQGAPNAPDGPAPAVPGGGALGTAEWRSAWEARCLRDHLFPVLAEAGLEERLAAAARRFGPAADGGGGGDDAGG

InterPro domains:
  IPR031248 E3 ubiquitin-protein ligase RNF213 [PTHR22605] (7-208)
  IPR046439 Zinc finger, RZ-type [PF20173] (27-76)
  IPR046439 Zinc finger, RZ-type [PS51981] (19-89)